Protein AF-A0AB40BUV5-F1 (afdb_monomer_lite)

Structure (mmCIF, N/CA/C/O backbone):
data_AF-A0AB40BUV5-F1
#
_entry.id   AF-A0AB40BUV5-F1
#
loop_
_atom_site.group_PDB
_atom_site.id
_atom_site.type_symbol
_atom_site.label_atom_id
_atom_site.label_alt_id
_atom_site.label_comp_id
_atom_site.label_asym_id
_atom_site.label_entity_id
_atom_site.label_seq_id
_atom_site.pdbx_PDB_ins_code
_atom_site.Cartn_x
_atom_site.Cartn_y
_atom_site.Cartn_z
_atom_site.occupancy
_atom_site.B_iso_or_equiv
_atom_site.auth_seq_id
_atom_site.auth_comp_id
_atom_site.auth_asym_id
_atom_site.auth_atom_id
_atom_site.pdbx_PDB_model_num
ATOM 1 N N . MET A 1 1 ? -4.403 -10.380 -4.126 1.00 49.22 1 MET A N 1
ATOM 2 C CA . MET A 1 1 ? -4.651 -9.074 -3.487 1.00 49.22 1 MET A CA 1
ATOM 3 C C . MET A 1 1 ? -3.732 -8.067 -4.148 1.00 49.22 1 MET A C 1
ATOM 5 O O . MET A 1 1 ? -2.576 -8.413 -4.364 1.00 49.22 1 MET A O 1
ATOM 9 N N . LEU A 1 2 ? -4.244 -6.894 -4.521 1.00 62.69 2 LEU A N 1
ATOM 10 C CA . LEU A 1 2 ? -3.478 -5.876 -5.237 1.00 62.69 2 LEU A CA 1
ATOM 11 C C . LEU A 1 2 ? -3.621 -4.520 -4.555 1.00 62.69 2 LEU A C 1
ATOM 13 O O . LEU A 1 2 ? -4.725 -4.150 -4.150 1.00 62.69 2 LEU A O 1
ATOM 17 N N . TYR A 1 3 ? -2.498 -3.811 -4.462 1.00 61.00 3 TYR A N 1
ATOM 18 C CA . TYR A 1 3 ? -2.454 -2.415 -4.059 1.00 61.00 3 TYR A CA 1
ATOM 19 C C . TYR A 1 3 ? -2.256 -1.539 -5.290 1.00 61.00 3 TYR A C 1
ATOM 21 O O . TYR A 1 3 ? -1.463 -1.868 -6.175 1.00 61.00 3 TYR A O 1
ATOM 29 N N . ARG A 1 4 ? -2.958 -0.414 -5.317 1.00 73.75 4 ARG A N 1
ATOM 30 C CA . ARG A 1 4 ? -2.715 0.695 -6.231 1.00 73.75 4 ARG A CA 1
ATOM 31 C C . ARG A 1 4 ? -2.226 1.875 -5.403 1.00 73.75 4 ARG A C 1
ATOM 33 O O . ARG A 1 4 ? -2.864 2.238 -4.421 1.00 73.75 4 ARG A O 1
ATOM 40 N N . PHE A 1 5 ? -1.117 2.472 -5.819 1.00 57.19 5 PHE A N 1
ATOM 41 C CA . PHE A 1 5 ? -0.753 3.824 -5.415 1.00 57.19 5 PHE A CA 1
ATOM 42 C C . PHE A 1 5 ? -1.379 4.747 -6.463 1.00 57.19 5 PHE A C 1
ATOM 44 O O . PHE A 1 5 ? -1.096 4.632 -7.657 1.00 57.19 5 PHE A O 1
ATOM 51 N N . SER A 1 6 ? -2.399 5.502 -6.058 1.00 49.56 6 SER A N 1
ATOM 52 C CA . SER A 1 6 ? -3.300 6.180 -6.992 1.00 49.56 6 SER A CA 1
ATOM 53 C C . SER A 1 6 ? -3.205 7.687 -6.841 1.00 49.56 6 SER A C 1
ATOM 55 O O . SER A 1 6 ? -3.420 8.212 -5.753 1.00 49.56 6 SER A O 1
ATOM 57 N N . ARG A 1 7 ? -2.971 8.425 -7.930 1.00 53.12 7 ARG A N 1
ATOM 58 C CA . ARG A 1 7 ? -3.257 9.866 -7.924 1.00 53.12 7 ARG A CA 1
ATOM 59 C C . ARG A 1 7 ? -4.736 10.060 -7.628 1.00 53.12 7 ARG A C 1
ATOM 61 O O . ARG A 1 7 ? -5.574 9.500 -8.332 1.00 53.12 7 ARG A O 1
ATOM 68 N N . SER A 1 8 ? -5.035 10.861 -6.604 1.00 33.91 8 SER A N 1
ATOM 69 C CA . SER A 1 8 ? -6.395 11.325 -6.352 1.00 33.91 8 SER A CA 1
ATOM 70 C C . SER A 1 8 ? -6.958 11.875 -7.659 1.00 33.91 8 SER A C 1
ATOM 72 O O . SER A 1 8 ? -6.385 12.786 -8.259 1.00 33.91 8 SER A O 1
ATOM 74 N N . VAL A 1 9 ? -8.054 11.286 -8.132 1.00 40.22 9 VAL A N 1
ATOM 75 C CA . VAL A 1 9 ? -8.799 11.774 -9.293 1.00 40.22 9 VAL A CA 1
ATOM 76 C C . VAL A 1 9 ? -9.583 13.009 -8.834 1.00 40.22 9 VAL A C 1
ATOM 78 O O . VAL A 1 9 ? -10.803 12.983 -8.741 1.00 40.22 9 VAL A O 1
ATOM 81 N N . SER A 1 10 ? -8.889 14.096 -8.485 1.00 30.23 10 SER A N 1
ATOM 82 C CA . SER A 1 10 ? -9.523 15.383 -8.163 1.00 30.23 10 SER A CA 1
ATOM 83 C C . SER A 1 10 ? -9.791 16.238 -9.406 1.00 30.23 10 SER A C 1
ATOM 85 O O . SER A 1 10 ? -10.302 17.345 -9.289 1.00 30.23 10 SER A O 1
ATOM 87 N N . GLU A 1 11 ? -9.506 15.723 -10.604 1.00 32.97 11 GLU A N 1
ATOM 88 C CA . GLU A 1 11 ? -9.816 16.366 -11.885 1.00 32.97 11 GLU A CA 1
ATOM 89 C C . GLU A 1 11 ? -10.557 15.404 -12.821 1.00 32.97 11 GLU A C 1
ATOM 91 O O . GLU A 1 11 ? -10.052 14.991 -13.862 1.00 32.97 11 GLU A O 1
ATOM 96 N N . ARG A 1 12 ? -11.806 15.058 -12.492 1.00 38.06 12 ARG A N 1
ATOM 97 C CA . ARG A 1 12 ? -12.806 14.777 -13.531 1.00 38.06 12 ARG A CA 1
ATOM 98 C C . ARG A 1 12 ? -14.099 15.522 -13.221 1.00 38.06 12 ARG A C 1
ATOM 100 O O . ARG A 1 12 ? -14.719 15.345 -12.179 1.00 38.06 12 ARG A O 1
ATOM 107 N N . ARG A 1 13 ? -14.432 16.410 -14.160 1.00 32.00 13 ARG A N 1
ATOM 108 C CA . ARG A 1 13 ? -15.619 17.264 -14.227 1.00 32.00 13 ARG A CA 1
ATOM 109 C C . ARG A 1 13 ? -16.896 16.501 -13.861 1.00 32.00 13 ARG A C 1
ATOM 111 O O . ARG A 1 13 ? -17.191 15.473 -14.458 1.00 32.00 13 ARG A O 1
ATOM 118 N N . SER A 1 14 ? -17.638 17.081 -12.918 1.00 30.31 14 SER A N 1
ATOM 119 C CA . SER A 1 14 ? -19.103 17.125 -12.834 1.00 30.31 14 SER A CA 1
ATOM 120 C C . SER A 1 14 ? -19.880 16.026 -13.576 1.00 30.31 14 SER A C 1
ATOM 122 O O . SER A 1 14 ? -20.257 16.196 -14.736 1.00 30.31 14 SER A O 1
ATOM 124 N N . PHE A 1 15 ? -20.251 14.973 -12.853 1.00 24.97 15 PHE A N 1
ATOM 125 C CA . PHE A 1 15 ? -21.522 14.297 -13.093 1.00 24.97 15 PHE A CA 1
ATOM 126 C C . PHE A 1 15 ? -22.119 13.896 -11.743 1.00 24.97 15 PHE A C 1
ATOM 128 O O . PHE A 1 15 ? -21.729 12.906 -11.133 1.00 24.97 15 PHE A O 1
ATOM 135 N N . VAL A 1 16 ? -23.018 14.743 -11.247 1.00 27.50 16 VAL A N 1
ATOM 136 C CA . VAL A 1 16 ? -23.836 14.505 -10.055 1.00 27.50 16 VAL A CA 1
ATOM 137 C C . VAL A 1 16 ? -25.259 14.248 -10.547 1.00 27.50 16 VAL A C 1
ATOM 139 O O . VAL A 1 16 ? -25.736 15.032 -11.369 1.00 27.50 16 VAL A O 1
ATOM 142 N N . PRO A 1 17 ? -25.990 13.266 -10.002 1.00 29.48 17 PRO A N 1
ATOM 143 C CA . PRO A 1 17 ? -27.412 13.427 -9.793 1.00 29.48 17 PRO A CA 1
ATOM 144 C C . PRO A 1 17 ? -27.674 13.710 -8.311 1.00 29.48 17 PRO A C 1
ATOM 146 O O . PRO A 1 17 ? -27.275 12.979 -7.408 1.00 29.48 17 PRO A O 1
ATOM 149 N N . SER A 1 18 ? -28.310 14.858 -8.124 1.00 24.97 18 SER A N 1
ATOM 150 C CA . SER A 1 18 ? -28.814 15.514 -6.927 1.00 24.97 18 SER A CA 1
ATOM 151 C C . SER A 1 18 ? -29.369 14.600 -5.830 1.00 24.97 18 SER A C 1
ATOM 153 O O . SER A 1 18 ? -30.228 13.764 -6.102 1.00 24.97 18 SER A O 1
ATOM 155 N N . SER A 1 19 ? -29.058 14.904 -4.565 1.00 25.08 19 SER A N 1
ATOM 156 C CA . SER A 1 19 ? -29.998 15.572 -3.637 1.00 25.08 19 SER A CA 1
ATOM 157 C C . SER A 1 19 ? -29.483 15.578 -2.188 1.00 25.08 19 SER A C 1
ATOM 159 O O . SER A 1 19 ? -28.883 14.608 -1.742 1.00 25.08 19 SER A O 1
ATOM 161 N N . ILE A 1 20 ? -29.863 16.647 -1.469 1.00 27.42 20 ILE A N 1
ATOM 162 C CA . ILE A 1 20 ? -29.900 16.852 -0.000 1.00 27.42 20 ILE A CA 1
ATOM 163 C C . ILE A 1 20 ? -28.773 17.731 0.599 1.00 27.42 20 ILE A C 1
ATOM 165 O O . ILE A 1 20 ? -27.649 17.285 0.790 1.00 27.42 20 ILE A O 1
ATOM 169 N N . LEU A 1 21 ? -29.167 19.000 0.854 1.00 23.17 21 LEU A N 1
ATOM 170 C CA . LEU A 1 21 ? -28.951 19.909 2.016 1.00 23.17 21 LEU A CA 1
ATOM 171 C C . LEU A 1 21 ? -27.663 19.717 2.866 1.00 23.17 21 LEU A C 1
ATOM 173 O O . LEU A 1 21 ? -27.352 18.607 3.256 1.00 23.17 21 LEU A O 1
ATOM 177 N N . LEU A 1 22 ? -26.916 20.729 3.334 1.00 23.41 22 LEU A N 1
ATOM 178 C CA . LEU A 1 22 ? -27.267 22.074 3.808 1.00 23.41 22 LEU A CA 1
ATOM 179 C C . LEU A 1 22 ? -25.975 22.926 3.978 1.00 23.41 22 LEU A C 1
ATOM 181 O O . LEU A 1 22 ? -24.956 22.404 4.412 1.00 23.41 22 LEU A O 1
ATOM 185 N N . GLN A 1 23 ? -26.076 24.224 3.665 1.00 22.20 23 GLN A N 1
ATOM 186 C CA . GLN A 1 23 ? -25.355 25.409 4.191 1.00 22.20 23 GLN A CA 1
ATOM 187 C C . GLN A 1 23 ? -23.878 25.311 4.649 1.00 22.20 23 GLN A C 1
ATOM 189 O O . GLN A 1 23 ? -23.566 24.740 5.689 1.00 22.20 23 GLN A O 1
ATOM 194 N N . SER A 1 24 ? -23.000 26.086 3.992 1.00 23.69 24 SER A N 1
ATOM 195 C CA . SER A 1 24 ? -21.736 26.562 4.580 1.00 23.69 24 SER A CA 1
ATOM 196 C C . SER A 1 24 ? -21.623 28.087 4.509 1.00 23.69 24 SER A C 1
ATOM 198 O O . SER A 1 24 ? -21.746 28.687 3.440 1.00 23.69 24 SER A O 1
ATOM 200 N N . LEU A 1 25 ? -21.377 28.684 5.674 1.00 24.91 25 LEU A N 1
ATOM 201 C CA . LEU A 1 25 ? -21.075 30.093 5.906 1.00 24.91 25 LEU A CA 1
ATOM 202 C C . LEU A 1 25 ? -19.743 30.505 5.259 1.00 24.91 25 LEU A C 1
ATOM 204 O O . LEU A 1 25 ? -18.782 29.742 5.223 1.00 24.91 25 LEU A O 1
ATOM 208 N N . SER A 1 26 ? -19.731 31.742 4.768 1.00 25.23 26 SER A N 1
ATOM 209 C CA . SER A 1 26 ? -18.610 32.429 4.127 1.00 25.23 26 SER A CA 1
ATOM 210 C C . SER A 1 26 ? -17.529 32.825 5.138 1.00 25.23 26 SER A C 1
ATOM 212 O O . SER A 1 26 ? -17.854 33.299 6.226 1.00 25.23 26 SER A O 1
ATOM 214 N N . PHE A 1 27 ? -16.256 32.715 4.749 1.00 25.64 27 PHE A N 1
ATOM 215 C CA . PHE A 1 27 ? -15.169 33.471 5.369 1.00 25.64 27 PHE A CA 1
ATOM 216 C C . PHE A 1 27 ? -14.240 34.041 4.291 1.00 25.64 27 PHE A C 1
ATOM 218 O O . PHE A 1 27 ? -13.592 33.312 3.541 1.00 25.64 27 PHE A O 1
ATOM 225 N N . SER A 1 28 ? -14.218 35.371 4.228 1.00 24.20 28 SER A N 1
ATOM 226 C CA . SER A 1 28 ? -13.293 36.198 3.455 1.00 24.20 28 SER A CA 1
ATOM 227 C C . SER A 1 28 ? -11.882 36.167 4.039 1.00 24.20 28 SER A C 1
ATOM 229 O O . SER A 1 28 ? -11.728 36.157 5.258 1.00 24.20 28 SER A O 1
ATOM 231 N N . SER A 1 29 ? -10.867 36.295 3.178 1.00 28.27 29 SER A N 1
ATOM 232 C CA . SER A 1 29 ? -9.634 37.081 3.402 1.00 28.27 29 SER A CA 1
ATOM 233 C C . SER A 1 29 ? -8.898 37.227 2.061 1.00 28.27 29 SER A C 1
ATOM 235 O O . SER A 1 29 ? -8.545 36.235 1.437 1.00 28.27 29 SER A O 1
ATOM 237 N N . PHE A 1 30 ? -8.961 38.408 1.441 1.00 28.08 30 PHE A N 1
ATOM 238 C CA . PHE A 1 30 ? -7.959 39.490 1.481 1.00 28.08 30 PHE A CA 1
ATOM 239 C C . PHE A 1 30 ? -6.672 39.187 0.692 1.00 28.08 30 PHE A C 1
ATOM 241 O O . PHE A 1 30 ? -5.757 38.522 1.164 1.00 28.08 30 PHE A O 1
ATOM 248 N N . ILE A 1 31 ? -6.626 39.754 -0.518 1.00 28.42 31 ILE A N 1
ATOM 249 C CA . ILE A 1 31 ? -5.440 39.948 -1.357 1.00 28.42 31 ILE A CA 1
ATOM 250 C C . ILE A 1 31 ? -4.870 41.330 -1.021 1.00 28.42 31 ILE A C 1
ATOM 252 O O . ILE A 1 31 ? -5.623 42.302 -0.967 1.00 28.42 31 ILE A O 1
ATOM 256 N N . SER A 1 32 ? -3.552 41.431 -0.857 1.00 28.17 32 SER A N 1
ATOM 257 C CA . SER A 1 32 ? -2.839 42.705 -0.955 1.00 28.17 32 SER A CA 1
ATOM 258 C C . SER A 1 32 ? -1.508 42.505 -1.679 1.00 28.17 32 SER A C 1
ATOM 260 O O . SER A 1 32 ? -0.679 41.699 -1.264 1.00 28.17 32 SER A O 1
ATOM 262 N N . ALA A 1 33 ? -1.346 43.244 -2.775 1.00 31.56 33 ALA A N 1
ATOM 263 C CA . ALA A 1 33 ? -0.084 43.622 -3.406 1.00 31.56 33 ALA A CA 1
ATOM 264 C C . ALA A 1 33 ? -0.005 45.159 -3.350 1.00 31.56 33 ALA A C 1
ATOM 266 O O . ALA A 1 33 ? -1.057 45.807 -3.318 1.00 31.56 33 ALA A O 1
ATOM 267 N N . PRO A 1 34 ? 1.196 45.757 -3.279 1.00 38.94 34 PRO A N 1
ATOM 268 C CA . PRO A 1 34 ? 1.797 46.459 -4.439 1.00 38.94 34 PRO A CA 1
ATOM 269 C C . PRO A 1 34 ? 3.350 46.382 -4.394 1.00 38.94 34 PRO A C 1
ATOM 271 O O . PRO A 1 34 ? 3.894 45.725 -3.516 1.00 38.94 34 PRO A O 1
ATOM 274 N N . ALA A 1 35 ? 4.183 47.095 -5.162 1.00 30.11 35 ALA A N 1
ATOM 275 C CA . ALA A 1 35 ? 4.298 47.526 -6.562 1.00 30.11 35 ALA A CA 1
ATOM 276 C C . ALA A 1 35 ? 5.665 48.266 -6.676 1.00 30.11 35 ALA A C 1
ATOM 278 O O . ALA A 1 35 ? 6.058 48.930 -5.725 1.00 30.11 35 ALA A O 1
ATOM 279 N N . MET A 1 36 ? 6.320 48.166 -7.843 1.00 29.28 36 MET A N 1
ATOM 280 C CA . MET A 1 36 ? 7.246 49.119 -8.510 1.00 29.28 36 MET A CA 1
ATOM 281 C C . MET A 1 36 ? 8.500 49.728 -7.831 1.00 29.28 36 MET A C 1
ATOM 283 O O . MET A 1 36 ? 8.459 50.294 -6.746 1.00 29.28 36 MET A O 1
ATOM 287 N N . GLY A 1 37 ? 9.589 49.770 -8.619 1.00 27.28 37 GLY A N 1
ATOM 288 C CA . GLY A 1 37 ? 10.740 50.674 -8.477 1.00 27.28 37 GLY A CA 1
ATOM 289 C C . GLY A 1 37 ? 11.690 50.584 -9.690 1.00 27.28 37 GLY A C 1
ATOM 290 O O . GLY A 1 37 ? 12.130 49.493 -10.038 1.00 27.28 37 GLY A O 1
ATOM 291 N N . GLU A 1 38 ? 11.947 51.720 -10.346 1.00 27.20 38 GLU A N 1
ATOM 292 C CA . GLU A 1 38 ? 12.701 51.935 -11.602 1.00 27.20 38 GLU A CA 1
ATOM 293 C C . GLU A 1 38 ? 14.211 52.252 -11.427 1.00 27.20 38 GLU A C 1
ATOM 295 O O . GLU A 1 38 ? 14.663 52.590 -10.334 1.00 27.20 38 GLU A O 1
ATOM 300 N N . SER A 1 39 ? 14.912 52.313 -12.581 1.00 27.50 39 SER A N 1
ATOM 301 C CA . SER A 1 39 ? 16.229 52.934 -12.902 1.00 27.50 39 SER A CA 1
ATOM 302 C C . SER A 1 39 ? 17.491 52.125 -12.546 1.00 27.50 39 SER A C 1
ATOM 304 O O . SER A 1 39 ? 17.528 51.462 -11.523 1.00 27.50 39 SER A O 1
ATOM 306 N N . GLY A 1 40 ? 18.596 52.085 -13.302 1.00 24.69 40 GLY A N 1
ATOM 307 C CA . GLY A 1 40 ? 19.072 52.697 -14.552 1.00 24.69 40 GLY A CA 1
ATOM 308 C C . GLY A 1 40 ? 20.612 52.516 -14.610 1.00 24.69 40 GLY A C 1
ATOM 309 O O . GLY A 1 40 ? 21.232 52.403 -13.557 1.00 24.69 40 GLY A O 1
ATOM 310 N N . GLY A 1 41 ? 21.248 52.489 -15.794 1.00 25.28 41 GLY A N 1
ATOM 311 C CA . GLY A 1 41 ? 22.715 52.650 -15.920 1.00 25.28 41 GLY A CA 1
ATOM 312 C C . GLY A 1 41 ? 23.426 51.779 -16.968 1.00 25.28 41 GLY A C 1
ATOM 313 O O . GLY A 1 41 ? 23.431 50.557 -16.876 1.00 25.28 41 GLY A O 1
ATOM 314 N N . ALA A 1 42 ? 24.059 52.435 -17.945 1.00 26.48 42 ALA A N 1
ATOM 315 C CA . ALA A 1 42 ? 24.899 51.861 -18.998 1.00 26.48 42 ALA A CA 1
ATOM 316 C C . ALA A 1 42 ? 26.395 51.861 -18.615 1.00 26.48 42 ALA A C 1
ATOM 318 O O . ALA A 1 42 ? 26.834 52.714 -17.848 1.00 26.48 42 ALA A O 1
ATOM 319 N N . GLY A 1 43 ? 27.184 50.965 -19.219 1.00 26.72 43 GLY A N 1
ATOM 320 C CA . GLY A 1 43 ? 28.651 50.981 -19.163 1.00 26.72 43 GLY A CA 1
ATOM 321 C C . GLY A 1 43 ? 29.275 49.845 -19.979 1.00 26.72 43 GLY A C 1
ATOM 322 O O . GLY A 1 43 ? 29.092 48.675 -19.664 1.00 26.72 43 GLY A O 1
ATOM 323 N N . SER A 1 44 ? 29.966 50.208 -21.056 1.00 25.70 44 SER A N 1
ATOM 324 C CA . SER A 1 44 ? 30.756 49.359 -21.954 1.00 25.70 44 SER A CA 1
ATOM 325 C C . SER A 1 44 ? 32.118 48.993 -21.360 1.00 25.70 44 SER A C 1
ATOM 327 O O . SER A 1 44 ? 32.707 49.840 -20.705 1.00 25.70 44 SER A O 1
ATOM 329 N N . ASP A 1 45 ? 32.649 47.808 -21.683 1.00 27.27 45 ASP A N 1
ATOM 330 C CA . ASP A 1 45 ? 34.029 47.651 -22.175 1.00 27.27 45 ASP A CA 1
ATOM 331 C C . ASP A 1 45 ? 34.287 46.233 -22.712 1.00 27.27 45 ASP A C 1
ATOM 333 O O . ASP A 1 45 ? 33.789 45.229 -22.201 1.00 27.27 45 ASP A O 1
ATOM 337 N N . ALA A 1 46 ? 35.055 46.174 -23.799 1.00 26.77 46 ALA A N 1
ATOM 338 C CA . ALA A 1 46 ? 35.429 44.980 -24.544 1.00 26.77 46 ALA A CA 1
ATOM 339 C C . ALA A 1 46 ? 36.909 44.638 -24.314 1.00 26.77 46 ALA A C 1
ATOM 341 O O . ALA A 1 46 ? 37.742 45.536 -24.335 1.00 26.77 46 ALA A O 1
ATOM 342 N N . SER A 1 47 ? 37.254 43.346 -24.195 1.00 25.92 47 SER A N 1
ATOM 343 C CA . SER A 1 47 ? 38.605 42.820 -24.486 1.00 25.92 47 SER A CA 1
ATOM 344 C C . SER A 1 47 ? 38.665 41.277 -24.453 1.00 25.92 47 SER A C 1
ATOM 346 O O . SER A 1 47 ? 38.803 40.650 -23.409 1.00 25.92 47 SER A O 1
ATOM 348 N N . THR A 1 48 ? 38.554 40.686 -25.644 1.00 23.70 48 THR A N 1
ATOM 349 C CA . THR A 1 48 ? 39.300 39.557 -26.249 1.00 23.70 48 THR A CA 1
ATOM 350 C C . THR A 1 48 ? 40.235 38.682 -25.379 1.00 23.70 48 THR A C 1
ATOM 352 O O . THR A 1 48 ? 41.225 39.183 -24.863 1.00 23.70 48 THR A O 1
ATOM 355 N N . ALA A 1 49 ? 40.054 37.344 -25.392 1.00 27.61 49 ALA A N 1
ATOM 356 C CA . ALA A 1 49 ? 40.946 36.375 -26.082 1.00 27.61 49 ALA A CA 1
ATOM 357 C C . ALA A 1 49 ? 40.797 34.891 -25.636 1.00 27.61 49 ALA A C 1
ATOM 359 O O . ALA A 1 49 ? 41.036 34.533 -24.493 1.00 27.61 49 ALA A O 1
ATOM 360 N N . LYS A 1 50 ? 40.513 34.042 -26.642 1.00 24.28 50 LYS A N 1
ATOM 361 C CA . LYS A 1 50 ? 40.997 32.665 -26.925 1.00 24.28 50 LYS A CA 1
ATOM 362 C C . LYS A 1 50 ? 40.943 31.548 -25.862 1.00 24.28 50 LYS A C 1
ATOM 364 O O . LYS A 1 50 ? 41.721 31.510 -24.922 1.00 24.28 50 LYS A O 1
ATOM 369 N N . GLY A 1 51 ? 40.189 30.493 -26.210 1.00 25.59 51 GLY A N 1
ATOM 370 C CA . GLY A 1 51 ? 40.372 29.144 -25.660 1.00 25.59 51 GLY A CA 1
ATOM 371 C C . GLY A 1 51 ? 39.292 28.118 -26.032 1.00 25.59 51 GLY A C 1
ATOM 372 O O . GLY A 1 51 ? 38.744 27.473 -25.148 1.00 25.59 51 GLY A O 1
ATOM 373 N N . LYS A 1 52 ? 38.945 27.956 -27.321 1.00 26.06 52 LYS A N 1
ATOM 374 C CA . LYS A 1 52 ? 38.238 26.749 -27.808 1.00 26.06 52 LYS A CA 1
ATOM 375 C C . LYS A 1 52 ? 39.280 25.621 -27.838 1.00 26.06 52 LYS A C 1
ATOM 377 O O . LYS A 1 52 ? 40.349 25.812 -28.403 1.00 26.06 52 LYS A O 1
ATOM 382 N N . THR A 1 53 ? 39.069 24.486 -27.179 1.00 25.91 53 THR A N 1
ATOM 383 C CA . THR A 1 53 ? 38.435 23.319 -27.807 1.00 25.91 53 THR A CA 1
ATOM 384 C C . THR A 1 53 ? 37.824 22.440 -26.714 1.00 25.91 53 THR A C 1
ATOM 386 O O . THR A 1 53 ? 38.516 21.712 -26.012 1.00 25.91 53 THR A O 1
ATOM 389 N N . LYS A 1 54 ? 36.502 22.538 -26.568 1.00 26.41 54 LYS A N 1
ATOM 390 C CA . LYS A 1 54 ? 35.672 21.640 -25.767 1.00 26.41 54 LYS A CA 1
ATOM 391 C C . LYS A 1 54 ? 35.274 20.499 -26.701 1.00 26.41 54 LYS A C 1
ATOM 393 O O . LYS A 1 54 ? 34.458 20.716 -27.595 1.00 26.41 54 LYS A O 1
ATOM 398 N N . VAL A 1 55 ? 35.878 19.322 -26.548 1.00 30.38 55 VAL A N 1
ATOM 399 C CA . VAL A 1 55 ? 35.399 18.116 -27.237 1.00 30.38 55 VAL A CA 1
ATOM 400 C C . VAL A 1 55 ? 34.145 17.673 -26.496 1.00 30.38 55 VAL A C 1
ATOM 402 O O . VAL A 1 55 ? 34.187 17.011 -25.464 1.00 30.38 55 VAL A O 1
ATOM 405 N N . ALA A 1 56 ? 33.016 18.178 -26.979 1.00 35.44 56 ALA A N 1
ATOM 406 C CA . ALA A 1 56 ? 31.695 17.730 -26.604 1.00 35.44 56 ALA A CA 1
ATOM 407 C C . ALA A 1 56 ? 31.443 16.366 -27.252 1.00 35.44 56 ALA A C 1
ATOM 409 O O . ALA A 1 56 ? 31.377 16.268 -28.473 1.00 35.44 56 ALA A O 1
ATOM 410 N N . ALA A 1 57 ? 31.273 15.341 -26.426 1.00 33.62 57 ALA A N 1
ATOM 411 C CA . ALA A 1 57 ? 30.560 14.120 -26.786 1.00 33.62 57 ALA A CA 1
ATOM 412 C C . ALA A 1 57 ? 29.990 13.460 -25.518 1.00 33.62 57 ALA A C 1
ATOM 414 O O . ALA A 1 57 ? 30.195 12.282 -25.266 1.00 33.62 57 ALA A O 1
ATOM 415 N N . ALA A 1 58 ? 29.276 14.237 -24.697 1.00 32.38 58 ALA A N 1
ATOM 416 C CA . ALA A 1 58 ? 28.306 13.672 -23.765 1.00 32.38 58 ALA A CA 1
ATOM 417 C C . ALA A 1 58 ? 27.000 13.512 -24.550 1.00 32.38 58 ALA A C 1
ATOM 419 O O . ALA A 1 58 ? 26.223 14.461 -24.704 1.00 32.38 58 ALA A O 1
ATOM 420 N N . ALA A 1 59 ? 26.817 12.340 -25.152 1.00 33.62 59 ALA A N 1
ATOM 421 C CA . ALA A 1 59 ? 25.543 11.961 -25.732 1.00 33.62 59 ALA A CA 1
ATOM 422 C C . ALA A 1 59 ? 24.530 11.869 -24.585 1.00 33.62 59 ALA A C 1
ATOM 424 O O . ALA A 1 59 ? 24.543 10.916 -23.815 1.00 33.62 59 ALA A O 1
ATOM 425 N N . LYS A 1 60 ? 23.676 12.888 -24.457 1.00 39.75 60 LYS A N 1
ATOM 426 C CA . LYS A 1 60 ? 22.475 12.842 -23.621 1.00 39.75 60 LYS A CA 1
ATOM 427 C C . LYS A 1 60 ? 21.604 11.694 -24.127 1.00 39.75 60 LYS A C 1
ATOM 429 O O . LYS A 1 60 ? 20.834 11.891 -25.068 1.00 39.75 60 LYS A O 1
ATOM 434 N N . SER A 1 61 ? 21.718 10.507 -23.538 1.00 39.88 61 SER A N 1
ATOM 435 C CA . SER A 1 61 ? 20.732 9.455 -23.754 1.00 39.88 61 SER A CA 1
ATOM 436 C C . SER A 1 61 ? 19.467 9.869 -23.013 1.00 39.88 61 SER A C 1
ATOM 438 O O . SER A 1 61 ? 19.270 9.545 -21.848 1.00 39.88 61 SER A O 1
ATOM 440 N N . LYS A 1 62 ? 18.604 10.644 -23.677 1.00 49.34 62 LYS A N 1
ATOM 441 C CA . LYS A 1 62 ? 17.197 10.693 -23.286 1.00 49.34 62 LYS A CA 1
ATOM 442 C C . LYS A 1 62 ? 16.692 9.260 -23.412 1.00 49.34 62 LYS A C 1
ATOM 444 O O . LYS A 1 62 ? 16.509 8.792 -24.535 1.00 49.34 62 LYS A O 1
ATOM 449 N N . SER A 1 63 ? 16.524 8.558 -22.296 1.00 54.88 63 SER A N 1
ATOM 450 C CA . SER A 1 63 ? 15.704 7.355 -22.273 1.00 54.88 63 SER A CA 1
ATOM 451 C C . SER A 1 63 ? 14.344 7.767 -22.836 1.00 54.88 63 SER A C 1
ATOM 453 O O . SER A 1 63 ? 13.674 8.668 -22.328 1.00 54.88 63 SER A O 1
ATOM 455 N N . VAL A 1 64 ? 13.985 7.221 -23.996 1.00 64.19 64 VAL A N 1
ATOM 456 C CA . VAL A 1 64 ? 12.700 7.532 -24.617 1.00 64.19 64 VAL A CA 1
ATOM 457 C C . VAL A 1 64 ? 11.667 6.760 -23.818 1.00 64.19 64 VAL A C 1
ATOM 459 O O . VAL A 1 64 ? 11.447 5.576 -24.047 1.00 64.19 64 VAL A O 1
ATOM 462 N N . LYS A 1 65 ? 11.100 7.428 -22.816 1.00 71.38 65 LYS A N 1
ATOM 463 C CA . LYS A 1 65 ? 9.940 6.962 -22.068 1.00 71.38 65 LYS A CA 1
ATOM 464 C C . LYS A 1 65 ? 8.895 6.438 -23.052 1.00 71.38 65 LYS A C 1
ATOM 466 O O . LYS A 1 65 ? 8.445 7.180 -23.925 1.00 71.38 65 LYS A O 1
ATOM 471 N N . ASP A 1 66 ? 8.527 5.167 -22.923 1.00 77.06 66 ASP A N 1
ATOM 472 C CA . ASP A 1 66 ? 7.524 4.538 -23.784 1.00 77.06 66 ASP A CA 1
ATOM 473 C C . ASP A 1 66 ? 6.120 5.017 -23.379 1.00 77.06 66 ASP A C 1
ATOM 475 O O . ASP A 1 66 ? 5.370 4.351 -22.662 1.00 77.06 66 ASP A O 1
ATOM 479 N N . GLU A 1 67 ? 5.784 6.246 -23.779 1.00 80.69 67 GLU A N 1
ATOM 480 C CA . GLU A 1 67 ? 4.514 6.886 -23.431 1.00 80.69 67 GLU A CA 1
ATOM 481 C C . GLU A 1 67 ? 3.308 6.103 -23.954 1.00 80.69 67 GLU A C 1
ATOM 483 O O . GLU A 1 67 ? 2.274 6.066 -23.287 1.00 80.69 67 GLU A O 1
ATOM 488 N N . ALA A 1 68 ? 3.442 5.445 -25.108 1.00 80.81 68 ALA A N 1
ATOM 489 C CA . ALA A 1 68 ? 2.377 4.644 -25.697 1.00 80.81 68 ALA A CA 1
ATOM 490 C C . ALA A 1 68 ? 2.078 3.404 -24.843 1.00 80.81 68 ALA A C 1
ATOM 492 O O . ALA A 1 68 ? 0.913 3.146 -24.519 1.00 80.81 68 ALA A O 1
ATOM 493 N N . TYR A 1 69 ? 3.117 2.676 -24.417 1.00 81.00 69 TYR A N 1
ATOM 494 C CA . TYR A 1 69 ? 2.979 1.574 -23.465 1.00 81.00 69 TYR A CA 1
ATOM 495 C C . TYR A 1 69 ? 2.352 2.054 -22.157 1.00 81.00 69 TYR A C 1
ATOM 497 O O . TYR A 1 69 ? 1.370 1.467 -21.698 1.00 81.00 69 TYR A O 1
ATOM 505 N N . LEU A 1 70 ? 2.866 3.147 -21.583 1.00 82.25 70 LEU A N 1
ATOM 506 C CA . LEU A 1 70 ? 2.367 3.675 -20.315 1.00 82.25 70 LEU A CA 1
ATOM 507 C C . LEU A 1 70 ? 0.893 4.061 -20.408 1.00 82.25 70 LEU A C 1
ATOM 509 O O . LEU A 1 70 ? 0.112 3.672 -19.546 1.00 82.25 70 LEU A O 1
ATOM 513 N N . GLN A 1 71 ? 0.479 4.765 -21.460 1.00 85.00 71 GLN A N 1
ATOM 514 C CA . GLN A 1 71 ? -0.923 5.133 -21.638 1.00 85.00 71 GLN A CA 1
ATOM 515 C C . GLN A 1 71 ? -1.819 3.902 -21.784 1.00 85.00 71 GLN A C 1
ATOM 517 O O . GLN A 1 71 ? -2.817 3.795 -21.073 1.00 85.00 71 GLN A O 1
ATOM 522 N N . ALA A 1 72 ? -1.466 2.949 -22.648 1.00 86.25 72 ALA A N 1
ATOM 523 C CA . ALA A 1 72 ? -2.299 1.773 -22.881 1.00 86.25 72 ALA A CA 1
ATOM 524 C C . ALA A 1 72 ? -2.398 0.872 -21.636 1.00 86.25 72 ALA A C 1
ATOM 526 O O . ALA A 1 72 ? -3.494 0.481 -21.224 1.00 86.25 72 ALA A O 1
ATOM 527 N N . VAL A 1 73 ? -1.261 0.563 -21.007 1.00 87.00 73 VAL A N 1
ATOM 528 C CA . VAL A 1 73 ? -1.192 -0.369 -19.874 1.00 87.00 73 VAL A CA 1
ATOM 529 C C . VAL A 1 73 ? -1.772 0.240 -18.607 1.00 87.00 73 VAL A C 1
ATOM 531 O O . VAL A 1 73 ? -2.580 -0.408 -17.938 1.00 87.00 73 VAL A O 1
ATOM 534 N N . ILE A 1 74 ? -1.417 1.486 -18.278 1.00 87.31 74 ILE A N 1
ATOM 535 C CA . ILE A 1 74 ? -1.914 2.132 -17.060 1.00 87.31 74 ILE A CA 1
ATOM 536 C C . ILE A 1 74 ? -3.427 2.326 -17.156 1.00 87.31 74 ILE A C 1
ATOM 538 O O . ILE A 1 74 ? -4.130 1.975 -16.211 1.00 87.31 74 ILE A O 1
ATOM 542 N N . GLN A 1 75 ? -3.960 2.799 -18.290 1.00 89.06 75 GLN A N 1
ATOM 543 C CA . GLN A 1 75 ? -5.409 2.992 -18.436 1.00 89.06 75 GLN A CA 1
ATOM 544 C C . GLN A 1 75 ? -6.179 1.673 -18.354 1.00 89.06 75 GLN A C 1
ATOM 546 O O . GLN A 1 75 ? -7.186 1.604 -17.648 1.00 89.06 75 GLN A O 1
ATOM 551 N N . LYS A 1 76 ? -5.681 0.603 -18.991 1.00 92.56 76 LYS A N 1
ATOM 552 C CA . LYS A 1 76 ? -6.272 -0.736 -18.863 1.00 92.56 76 LYS A CA 1
ATOM 553 C C . LYS A 1 76 ? -6.326 -1.182 -17.398 1.00 92.56 76 LYS A C 1
ATOM 555 O O . LYS A 1 76 ? -7.383 -1.586 -16.915 1.00 92.56 76 LYS A O 1
ATOM 560 N N . ARG A 1 77 ? -5.197 -1.114 -16.683 1.00 93.19 77 ARG A N 1
ATOM 561 C CA . ARG A 1 77 ? -5.103 -1.546 -15.277 1.00 93.19 77 ARG A CA 1
ATOM 562 C C . ARG A 1 77 ? -5.996 -0.707 -14.365 1.00 93.19 77 ARG A C 1
ATOM 564 O O . ARG A 1 77 ? -6.667 -1.272 -13.506 1.00 93.19 77 ARG A O 1
ATOM 571 N N . ILE A 1 78 ? -6.044 0.610 -14.576 1.00 91.94 78 ILE A N 1
ATOM 572 C CA . ILE A 1 78 ? -6.926 1.531 -13.847 1.00 91.94 78 ILE A CA 1
ATOM 573 C C . ILE A 1 78 ? -8.395 1.171 -14.075 1.00 91.94 78 ILE A C 1
ATOM 575 O O . ILE A 1 78 ? -9.128 1.028 -13.102 1.00 91.94 78 ILE A O 1
ATOM 579 N N . GLY A 1 79 ? -8.814 0.965 -15.326 1.00 93.81 79 GLY A N 1
ATOM 580 C CA . GLY A 1 79 ? -10.200 0.615 -15.645 1.00 93.81 79 GLY A CA 1
ATOM 581 C C . GLY A 1 79 ? -10.641 -0.697 -14.991 1.00 93.81 79 GLY A C 1
ATOM 582 O O . GLY A 1 79 ? -11.704 -0.757 -14.372 1.00 93.81 79 GLY A O 1
ATOM 583 N N . LEU A 1 80 ? -9.793 -1.731 -15.046 1.00 94.12 80 LEU A N 1
ATOM 584 C CA . LEU A 1 80 ? -10.046 -3.000 -14.355 1.00 94.12 80 LEU A CA 1
ATOM 585 C C . LEU A 1 80 ? -10.099 -2.818 -12.833 1.00 94.12 80 LEU A C 1
ATOM 587 O O . LEU A 1 80 ? -10.986 -3.361 -12.177 1.00 94.12 80 LEU A O 1
ATOM 591 N N . PHE A 1 81 ? -9.176 -2.038 -12.266 1.00 94.75 81 PHE A N 1
ATOM 592 C CA . PHE A 1 81 ? -9.145 -1.750 -10.835 1.00 94.75 81 PHE A CA 1
ATOM 593 C C . PHE A 1 81 ? -10.431 -1.060 -10.369 1.00 94.75 81 PHE A C 1
ATOM 595 O O . PHE A 1 81 ? -11.062 -1.529 -9.426 1.00 94.75 81 PHE A O 1
ATOM 602 N N . GLU A 1 82 ? -10.845 0.014 -11.043 1.00 95.00 82 GLU A N 1
ATOM 603 C CA . GLU A 1 82 ? -12.040 0.800 -10.704 1.00 95.00 82 GLU A CA 1
ATOM 604 C C . GLU A 1 82 ? -13.325 -0.029 -10.858 1.00 95.00 82 GLU A C 1
ATOM 606 O O . GLU A 1 82 ? -14.214 0.021 -10.002 1.00 95.00 82 GLU A O 1
ATOM 611 N N . SER A 1 83 ? -13.405 -0.869 -11.894 1.00 94.94 83 SER A N 1
ATOM 612 C CA . SER A 1 83 ? -14.522 -1.803 -12.081 1.00 94.94 83 SER A CA 1
ATOM 613 C C . SER A 1 83 ? -14.626 -2.816 -10.933 1.00 94.94 83 SER A C 1
ATOM 615 O O . SER A 1 83 ? -15.695 -3.001 -10.352 1.00 94.94 83 SER A O 1
ATOM 617 N N . ILE A 1 84 ? -13.509 -3.429 -10.534 1.00 95.12 84 ILE A N 1
ATOM 618 C CA . ILE A 1 84 ? -13.491 -4.404 -9.434 1.00 95.12 84 ILE A CA 1
ATOM 619 C C . ILE A 1 84 ? -13.779 -3.720 -8.092 1.00 95.12 84 ILE A C 1
ATOM 621 O O . ILE A 1 84 ? -14.550 -4.238 -7.281 1.00 95.12 84 ILE A O 1
ATOM 625 N N . GLN A 1 85 ? -13.177 -2.554 -7.854 1.00 94.31 85 GLN A N 1
ATOM 626 C CA . GLN A 1 85 ? -13.351 -1.793 -6.622 1.00 94.31 85 GLN A CA 1
ATOM 627 C C . GLN A 1 85 ? -14.810 -1.363 -6.445 1.00 94.31 85 GLN A C 1
ATOM 629 O O . GLN A 1 85 ? -15.376 -1.577 -5.375 1.00 94.31 85 GLN A O 1
ATOM 634 N N . SER A 1 86 ? -15.444 -0.819 -7.487 1.00 94.31 86 SER A N 1
ATOM 635 C CA . SER A 1 86 ? -16.850 -0.395 -7.432 1.00 94.31 86 SER A CA 1
ATOM 636 C C . SER A 1 86 ? -17.798 -1.561 -7.140 1.00 94.31 86 SER A C 1
ATOM 638 O O . SER A 1 86 ? -18.646 -1.447 -6.253 1.00 94.31 86 SER A O 1
ATOM 640 N N . ALA A 1 87 ? -17.601 -2.719 -7.780 1.00 94.00 87 ALA A N 1
ATOM 641 C CA . ALA A 1 87 ? -18.371 -3.928 -7.486 1.00 94.00 87 ALA A CA 1
ATOM 642 C C . ALA A 1 87 ? -18.204 -4.388 -6.023 1.00 94.00 87 ALA A C 1
ATOM 644 O O . ALA A 1 87 ? -19.171 -4.788 -5.369 1.00 94.00 87 ALA A O 1
ATOM 645 N N . GLN A 1 88 ? -16.989 -4.300 -5.474 1.00 93.06 88 GLN A N 1
ATOM 646 C CA . GLN A 1 88 ? -16.720 -4.644 -4.075 1.00 93.06 88 GLN A CA 1
ATOM 647 C C . GLN A 1 88 ? -17.336 -3.656 -3.096 1.00 93.06 88 GLN A C 1
ATOM 649 O O . GLN A 1 88 ? -17.896 -4.079 -2.088 1.00 93.06 88 GLN A O 1
ATOM 654 N N . LEU A 1 89 ? -17.250 -2.357 -3.376 1.00 91.56 89 LEU A N 1
ATOM 655 C CA . LEU A 1 89 ? -17.854 -1.323 -2.541 1.00 91.56 89 LEU A CA 1
ATOM 656 C C . LEU A 1 89 ? -19.376 -1.473 -2.499 1.00 91.56 89 LEU A C 1
ATOM 658 O O . LEU A 1 89 ? -19.939 -1.469 -1.407 1.00 91.56 89 LEU A O 1
ATOM 662 N N . ALA A 1 90 ? -20.022 -1.713 -3.643 1.00 91.50 90 ALA A N 1
ATOM 663 C CA . ALA A 1 90 ? -21.458 -1.982 -3.701 1.00 91.50 90 ALA A CA 1
ATOM 664 C C . ALA A 1 90 ? -21.839 -3.213 -2.860 1.00 91.50 90 ALA A C 1
ATOM 666 O O . ALA A 1 90 ? -22.779 -3.171 -2.065 1.00 91.50 90 ALA A O 1
ATOM 667 N N . LYS A 1 91 ? -21.053 -4.297 -2.953 1.00 90.94 91 LYS A N 1
ATOM 668 C CA . LYS A 1 91 ? -21.256 -5.486 -2.116 1.00 90.94 91 LYS A CA 1
ATOM 669 C C . LYS A 1 91 ? -21.109 -5.164 -0.627 1.00 90.94 91 LYS A C 1
ATOM 671 O O . LYS A 1 91 ? -21.961 -5.568 0.154 1.00 90.94 91 LYS A O 1
ATOM 676 N N . ARG A 1 92 ? -20.070 -4.425 -0.228 1.00 89.69 92 ARG A N 1
ATOM 677 C CA . ARG A 1 92 ? -19.830 -4.033 1.175 1.00 89.69 92 ARG A CA 1
ATOM 678 C C . ARG A 1 92 ? -20.959 -3.174 1.734 1.00 89.69 92 ARG A C 1
ATOM 680 O O . ARG A 1 92 ? -21.400 -3.422 2.848 1.00 89.69 92 ARG A O 1
ATOM 687 N N . GLN A 1 93 ? -21.467 -2.228 0.948 1.00 87.12 93 GLN A N 1
ATOM 688 C CA . GLN A 1 93 ? -22.606 -1.393 1.333 1.00 87.12 93 GLN A CA 1
ATOM 689 C C . GLN A 1 93 ? -23.872 -2.219 1.588 1.00 87.12 93 GLN A C 1
ATOM 691 O O . GLN A 1 93 ? -24.639 -1.880 2.479 1.00 87.12 93 GLN A O 1
ATOM 696 N N . SER A 1 94 ? -24.066 -3.326 0.862 1.00 89.38 94 SER A N 1
ATOM 697 C CA . SER A 1 94 ? -25.230 -4.201 1.059 1.00 89.38 94 SER A CA 1
ATOM 698 C C . SER A 1 94 ? -25.175 -5.081 2.316 1.00 89.38 94 SER A C 1
ATOM 700 O O . SER A 1 94 ? -26.213 -5.572 2.747 1.00 89.38 94 SER A O 1
ATOM 702 N N . ILE A 1 95 ? -23.989 -5.297 2.898 1.00 89.56 95 ILE A N 1
ATOM 703 C CA . ILE A 1 95 ? -23.775 -6.200 4.051 1.00 89.56 95 ILE A CA 1
ATOM 704 C C . ILE A 1 95 ? -23.260 -5.481 5.307 1.00 89.56 95 ILE A C 1
ATOM 706 O O . ILE A 1 95 ? -22.976 -6.130 6.316 1.00 89.56 95 ILE A O 1
ATOM 710 N N . GLY A 1 96 ? -23.028 -4.173 5.215 1.00 88.44 96 GLY A N 1
ATOM 711 C CA . GLY A 1 96 ? -22.455 -3.358 6.278 1.00 88.44 96 GLY A CA 1
ATOM 712 C C . GLY A 1 96 ? -23.512 -2.680 7.141 1.00 88.44 96 GLY A C 1
ATOM 713 O O . GLY A 1 96 ? -24.678 -2.592 6.768 1.00 88.44 96 GLY A O 1
ATOM 714 N N . GLY A 1 97 ? -23.078 -2.150 8.283 1.00 88.25 97 GLY A N 1
ATOM 715 C CA . GLY A 1 97 ? -23.916 -1.333 9.169 1.00 88.25 97 GLY A CA 1
ATOM 716 C C . GLY A 1 97 ? -24.201 -1.946 10.533 1.00 88.25 97 GLY A C 1
ATOM 717 O O . GLY A 1 97 ? -24.450 -1.187 11.470 1.00 88.25 97 GLY A O 1
ATOM 718 N N . ASP A 1 98 ? -24.089 -3.268 10.668 1.00 93.31 98 ASP A N 1
ATOM 719 C CA . ASP A 1 98 ? -24.246 -3.939 11.959 1.00 93.31 98 ASP A CA 1
ATOM 720 C C . ASP A 1 98 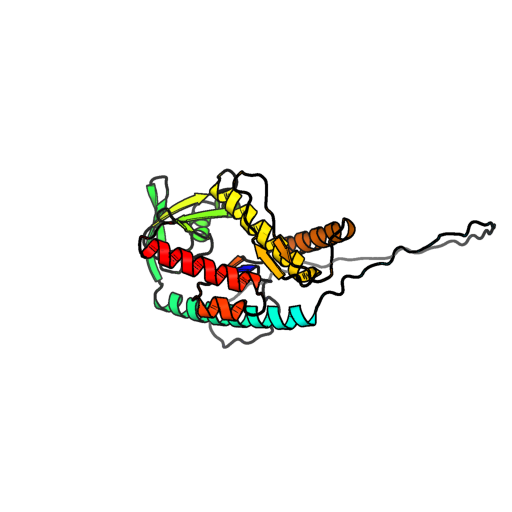? -23.193 -3.435 12.965 1.00 93.31 98 ASP A C 1
ATOM 722 O O . ASP A 1 98 ? -22.030 -3.243 12.587 1.00 93.31 98 ASP A O 1
ATOM 726 N N . PRO A 1 99 ? -23.561 -3.206 14.237 1.00 95.69 99 PRO A N 1
ATOM 727 C CA . PRO A 1 99 ? -22.601 -2.830 15.264 1.00 95.69 99 PRO A CA 1
ATOM 728 C C . PRO A 1 99 ? -21.636 -3.988 15.539 1.00 95.69 99 PRO A C 1
ATOM 730 O O . PRO A 1 99 ? -22.051 -5.143 15.629 1.00 95.69 99 PRO A O 1
ATOM 733 N N . ILE A 1 100 ? -20.355 -3.663 15.695 1.00 97.12 100 ILE A N 1
ATOM 734 C CA . ILE A 1 100 ? -19.290 -4.603 16.058 1.00 97.12 100 ILE A CA 1
ATOM 735 C C . ILE A 1 100 ? -18.505 -4.080 17.258 1.00 97.12 100 ILE A C 1
ATOM 737 O O . ILE A 1 100 ? -18.426 -2.872 17.498 1.00 97.12 100 ILE A O 1
ATOM 741 N N . LYS A 1 101 ? -17.890 -4.995 18.001 1.00 97.19 101 LYS A N 1
ATOM 742 C CA . LYS A 1 101 ? -17.028 -4.696 19.145 1.00 97.19 101 LYS A CA 1
ATOM 743 C C . LYS A 1 101 ? -15.563 -4.835 18.763 1.00 97.19 101 LYS A C 1
ATOM 745 O O . LYS A 1 101 ? -15.127 -5.871 18.264 1.00 97.19 101 LYS A O 1
ATOM 750 N N . VAL A 1 102 ? -14.792 -3.793 19.050 1.00 97.44 102 VAL A N 1
ATOM 751 C CA . VAL A 1 102 ? -13.349 -3.748 18.815 1.00 97.44 102 VAL A CA 1
ATOM 752 C C . VAL A 1 102 ? -12.630 -3.707 20.158 1.00 97.44 102 VAL A C 1
ATOM 754 O O . VAL A 1 102 ? -12.690 -2.708 20.872 1.00 97.44 102 VAL A O 1
ATOM 757 N N . THR A 1 103 ? -11.954 -4.793 20.518 1.00 97.50 103 THR A N 1
ATOM 758 C CA . THR A 1 103 ? -11.199 -4.906 21.773 1.00 97.50 103 THR A CA 1
ATOM 759 C C . THR A 1 103 ? -9.753 -4.467 21.565 1.00 97.50 103 THR A C 1
ATOM 761 O O . THR A 1 103 ? -9.042 -5.019 20.724 1.00 97.50 103 THR A O 1
ATOM 764 N N . LEU A 1 104 ? -9.314 -3.483 22.344 1.00 96.12 104 LEU A N 1
ATOM 765 C CA . LEU A 1 104 ? -7.948 -2.965 22.357 1.00 96.12 104 LEU A CA 1
ATOM 766 C C . LEU A 1 104 ? -7.057 -3.760 23.337 1.00 96.12 104 LEU A C 1
ATOM 768 O O . LEU A 1 104 ? -7.569 -4.480 24.197 1.00 96.12 104 LEU A O 1
ATOM 772 N N . PRO A 1 105 ? -5.716 -3.649 23.245 1.00 92.88 105 PRO A N 1
ATOM 773 C CA . PRO A 1 105 ? -4.798 -4.447 24.064 1.00 92.88 105 PRO A CA 1
ATOM 774 C C . PRO A 1 105 ? -4.838 -4.120 25.563 1.00 92.88 105 PRO A C 1
ATOM 776 O O . PRO A 1 105 ? -4.399 -4.926 26.376 1.00 92.88 105 PRO A O 1
ATOM 779 N N . ASP A 1 106 ? -5.347 -2.944 25.926 1.00 92.44 106 ASP A N 1
ATOM 780 C CA . ASP A 1 106 ? -5.584 -2.501 27.304 1.00 92.44 106 ASP A CA 1
ATOM 781 C C . ASP A 1 106 ? -6.897 -3.055 27.895 1.00 92.44 106 ASP A C 1
ATOM 783 O O . ASP A 1 106 ? -7.218 -2.786 29.049 1.00 92.44 106 ASP A O 1
ATOM 787 N N . GLY A 1 107 ? -7.658 -3.830 27.113 1.00 92.19 107 GLY A N 1
ATOM 788 C CA . GLY A 1 107 ? -8.973 -4.354 27.479 1.00 92.19 107 GLY A CA 1
ATOM 789 C C . GLY A 1 107 ? -10.128 -3.392 27.190 1.00 92.19 107 GLY A C 1
ATOM 790 O O . GLY A 1 107 ? -11.287 -3.778 27.350 1.00 92.19 107 GLY A O 1
ATOM 791 N N . THR A 1 108 ? -9.850 -2.170 26.725 1.00 94.75 108 THR A N 1
ATOM 792 C CA . THR A 1 108 ? -10.885 -1.206 26.346 1.00 94.75 108 THR A CA 1
ATOM 793 C C . THR A 1 108 ? -11.655 -1.723 25.132 1.00 94.75 108 THR A C 1
ATOM 795 O O . THR A 1 108 ? -11.067 -2.172 24.148 1.00 94.75 108 THR A O 1
ATOM 798 N N . VAL A 1 109 ? -12.985 -1.634 25.173 1.00 95.94 109 VAL A N 1
ATOM 799 C CA . VAL A 1 109 ? -13.852 -1.990 24.043 1.00 95.94 109 VAL A CA 1
ATOM 800 C C . VAL A 1 109 ? -14.368 -0.718 23.383 1.00 95.94 109 VAL A C 1
ATOM 802 O O . VAL A 1 109 ? -14.909 0.164 24.049 1.00 95.94 109 VAL A O 1
ATOM 805 N N . LYS A 1 110 ? -14.194 -0.628 22.066 1.00 95.06 110 LYS A N 1
ATOM 806 C CA . LYS A 1 110 ? -14.722 0.431 21.205 1.00 95.06 110 LYS A CA 1
ATOM 807 C C . LYS A 1 110 ? -15.831 -0.122 20.320 1.00 95.06 110 LYS A C 1
ATOM 809 O O . LYS A 1 110 ? -15.807 -1.295 19.945 1.00 95.06 110 LYS A O 1
ATOM 814 N N . GLU A 1 111 ? -16.798 0.723 19.997 1.00 95.50 111 GLU A N 1
ATOM 815 C CA . GLU A 1 111 ? -17.867 0.375 19.067 1.00 95.50 111 GLU A CA 1
ATOM 816 C C . GLU A 1 111 ? -17.435 0.708 17.640 1.00 95.50 111 GLU A C 1
ATOM 818 O O . GLU A 1 111 ? -16.889 1.774 17.370 1.00 95.50 111 GLU A O 1
ATOM 823 N N . GLY A 1 112 ? -17.682 -0.215 16.720 1.00 95.00 112 GLY A N 1
ATOM 824 C CA . GLY A 1 112 ? -17.491 -0.011 15.293 1.00 95.00 112 GLY A CA 1
ATOM 825 C C . GLY A 1 112 ? -18.733 -0.420 14.517 1.00 95.00 112 GLY A C 1
ATOM 826 O O . GLY A 1 112 ? -19.689 -0.971 15.062 1.00 95.00 112 GLY A O 1
ATOM 827 N N . LYS A 1 113 ? -18.710 -0.178 13.211 1.00 95.81 113 LYS A N 1
ATOM 828 C CA . LYS A 1 113 ? -19.729 -0.649 12.275 1.00 95.81 113 LYS A CA 1
ATOM 829 C C . LYS A 1 113 ? -19.105 -1.580 11.253 1.00 95.81 113 LYS A C 1
ATOM 831 O O . LYS A 1 113 ? -18.131 -1.224 10.585 1.00 95.81 113 LYS A O 1
ATOM 836 N N . LYS A 1 114 ? -19.712 -2.748 11.097 1.00 95.69 114 LYS A N 1
ATOM 837 C CA . LYS A 1 114 ? -19.322 -3.779 10.144 1.00 95.69 114 LYS A CA 1
ATOM 838 C C . LYS A 1 114 ? -19.217 -3.211 8.731 1.00 95.69 114 LYS A C 1
ATOM 840 O O . LYS A 1 114 ? -20.135 -2.531 8.272 1.00 95.69 114 LYS A O 1
ATOM 845 N N . TRP A 1 115 ? -18.110 -3.493 8.049 1.00 94.75 115 TRP A N 1
ATOM 846 C CA . TRP A 1 115 ? -17.775 -3.028 6.696 1.00 94.75 115 TRP A CA 1
ATOM 847 C C . TRP A 1 115 ? -17.755 -1.503 6.495 1.00 94.75 115 TRP A C 1
ATOM 849 O O . TRP A 1 115 ? -17.620 -1.049 5.357 1.00 94.75 115 TRP A O 1
ATOM 859 N N . ILE A 1 116 ? -17.832 -0.717 7.574 1.00 93.56 116 ILE A N 1
ATOM 860 C CA . ILE A 1 116 ? -17.830 0.751 7.543 1.00 93.56 116 ILE A CA 1
ATOM 861 C C . ILE A 1 116 ? -16.631 1.294 8.323 1.00 93.56 116 ILE A C 1
ATOM 863 O O . ILE A 1 116 ? -15.826 2.021 7.753 1.00 93.56 116 ILE A O 1
ATOM 867 N N . SER A 1 117 ? -16.492 0.928 9.599 1.00 95.62 117 SER A N 1
ATOM 868 C CA . SER A 1 117 ? -15.385 1.383 10.444 1.00 95.62 117 SER A CA 1
ATOM 869 C C . SER A 1 117 ? -14.082 0.686 10.067 1.00 95.62 117 SER A C 1
ATOM 871 O O . SER A 1 117 ? -14.074 -0.521 9.815 1.00 95.62 117 SER A O 1
ATOM 873 N N . SER A 1 118 ? -12.969 1.418 10.082 1.00 96.81 118 SER A N 1
ATOM 874 C CA . SER A 1 118 ? -11.625 0.867 9.876 1.00 96.81 118 SER A CA 1
ATOM 875 C C . SER A 1 118 ? -10.724 1.050 11.109 1.00 96.81 118 SER A C 1
ATOM 877 O O . SER A 1 118 ? -11.035 1.854 11.992 1.00 96.81 118 SER A O 1
ATOM 879 N N . PRO A 1 119 ? -9.564 0.364 11.185 1.00 97.25 119 PRO A N 1
ATOM 880 C CA . PRO A 1 119 ? -8.580 0.611 12.243 1.00 97.25 119 PRO A CA 1
ATOM 881 C C . PRO A 1 119 ? -8.154 2.079 12.373 1.00 97.25 119 PRO A C 1
ATOM 883 O O . PRO A 1 119 ? -7.864 2.540 13.474 1.00 97.25 119 PRO A O 1
ATOM 886 N N . MET A 1 120 ? -8.125 2.823 11.263 1.00 96.88 120 MET A N 1
ATOM 887 C CA . MET A 1 120 ? -7.838 4.259 11.252 1.00 96.88 120 MET A CA 1
ATOM 888 C C . MET A 1 120 ? -8.897 5.069 12.005 1.00 96.88 120 MET A C 1
ATOM 890 O O . MET A 1 120 ? -8.540 6.014 12.705 1.00 96.88 120 MET A O 1
ATOM 894 N N . ASP A 1 121 ? -10.176 4.712 11.897 1.00 96.50 121 ASP A N 1
ATOM 895 C CA . ASP A 1 121 ? -11.245 5.411 12.618 1.00 96.50 121 ASP A CA 1
ATOM 896 C C . ASP A 1 121 ? -11.119 5.180 14.125 1.00 96.50 121 ASP A C 1
ATOM 898 O O . ASP A 1 121 ? -11.094 6.138 14.897 1.00 96.50 121 ASP A O 1
ATOM 902 N N . ILE A 1 122 ? -10.880 3.929 14.530 1.00 96.25 122 ILE A N 1
ATOM 903 C CA . ILE A 1 122 ? -10.634 3.580 15.935 1.00 96.25 122 ILE A CA 1
ATOM 904 C C . ILE A 1 122 ? -9.377 4.287 16.468 1.00 96.25 122 ILE A C 1
ATOM 906 O O . ILE A 1 122 ? -9.374 4.807 17.582 1.00 96.25 122 ILE A O 1
ATOM 910 N N . ALA A 1 123 ? -8.306 4.376 15.672 1.00 96.12 123 ALA A N 1
ATOM 911 C CA . ALA A 1 123 ? -7.094 5.096 16.063 1.00 96.12 123 ALA A CA 1
ATOM 912 C C . ALA A 1 123 ? -7.351 6.597 16.288 1.00 96.12 123 ALA A C 1
ATOM 914 O O . ALA A 1 123 ? -6.821 7.166 17.246 1.00 96.12 123 ALA A O 1
ATOM 915 N N . LYS A 1 124 ? -8.180 7.232 15.444 1.00 96.19 124 LYS A N 1
ATOM 916 C CA . LYS A 1 124 ? -8.572 8.646 15.589 1.00 96.19 124 LYS A CA 1
ATOM 917 C C . LYS A 1 124 ? -9.387 8.891 16.855 1.00 96.19 124 LYS A C 1
ATOM 919 O O . LYS A 1 124 ? -9.186 9.921 17.491 1.00 96.19 124 LYS A O 1
ATOM 924 N N . GLU A 1 125 ? -10.258 7.955 17.234 1.00 94.38 125 GLU A N 1
ATOM 925 C CA . GLU A 1 125 ? -11.025 8.028 18.485 1.00 94.38 125 GLU A CA 1
ATOM 926 C C . GLU A 1 125 ? -10.150 7.934 19.739 1.00 94.38 125 GLU A C 1
ATOM 928 O O . GLU A 1 125 ? -10.529 8.446 20.791 1.00 94.38 125 GLU A O 1
ATOM 933 N N . ILE A 1 126 ? -8.997 7.264 19.653 1.00 93.44 126 ILE A N 1
ATOM 934 C CA . ILE A 1 126 ? -8.038 7.192 20.760 1.00 93.44 126 ILE A CA 1
ATOM 935 C C . ILE A 1 126 ? -7.265 8.510 20.858 1.00 93.44 126 ILE A C 1
ATOM 937 O O . ILE A 1 126 ? -7.240 9.137 21.912 1.00 93.44 126 ILE A O 1
ATOM 941 N N . SER A 1 127 ? -6.610 8.932 19.771 1.00 95.31 127 SER A N 1
ATOM 942 C CA . SER A 1 127 ? -6.022 10.272 19.653 1.00 95.31 127 SER A CA 1
ATOM 943 C C . SER A 1 127 ? -5.585 10.568 18.218 1.00 95.31 127 SER A C 1
ATOM 945 O O . SER A 1 127 ? -5.129 9.686 17.486 1.00 95.31 127 SER A O 1
ATOM 947 N N . SER A 1 128 ? -5.606 11.845 17.836 1.00 93.75 128 SER A N 1
ATOM 948 C CA . SER A 1 128 ? -5.083 12.299 16.541 1.00 93.75 128 SER A CA 1
ATOM 949 C C . SER A 1 128 ? -3.588 11.995 16.362 1.00 93.75 128 SER A C 1
ATOM 951 O O . SER A 1 128 ? -3.168 11.603 15.275 1.00 93.75 128 SER A O 1
ATOM 953 N N . GLY A 1 129 ? -2.788 12.112 17.428 1.00 95.25 129 GLY A N 1
ATOM 954 C CA . GLY A 1 129 ? -1.357 11.792 17.405 1.00 95.25 129 GLY A CA 1
ATOM 955 C C . GLY A 1 129 ? -1.072 10.300 17.198 1.00 95.25 129 GLY A C 1
ATOM 956 O O . GLY A 1 129 ? -0.137 9.936 16.481 1.00 95.25 129 GLY A O 1
ATOM 957 N N . LEU A 1 130 ? -1.899 9.416 17.770 1.00 93.12 130 LEU A N 1
ATOM 958 C CA . LEU A 1 130 ? -1.812 7.984 17.489 1.00 93.12 130 LEU A CA 1
ATOM 959 C C . LEU A 1 130 ? -2.186 7.702 16.033 1.00 93.12 130 LEU A C 1
ATOM 961 O O . LEU A 1 130 ? -1.398 7.085 15.325 1.00 93.12 130 LEU A O 1
ATOM 965 N N . ALA A 1 131 ? -3.326 8.214 15.562 1.00 94.31 131 ALA A N 1
ATOM 966 C CA . ALA A 1 131 ? -3.768 8.023 14.180 1.00 94.31 131 ALA A CA 1
ATOM 967 C C . ALA A 1 131 ? -2.726 8.479 13.144 1.00 94.31 131 ALA A C 1
ATOM 969 O O . ALA A 1 131 ? -2.553 7.825 12.121 1.00 94.31 131 ALA A O 1
ATOM 970 N N . ALA A 1 132 ? -1.995 9.561 13.427 1.00 93.56 132 ALA A N 1
ATOM 971 C CA . ALA A 1 132 ? -0.942 10.072 12.552 1.00 93.56 132 ALA A CA 1
ATOM 972 C C . ALA A 1 132 ? 0.352 9.234 12.554 1.00 93.56 132 ALA A C 1
ATOM 974 O O . ALA A 1 132 ? 1.137 9.339 11.617 1.00 93.56 132 ALA A O 1
ATOM 975 N N . SER A 1 133 ? 0.603 8.434 13.597 1.00 94.94 133 SER A N 1
ATOM 976 C CA . SER A 1 133 ? 1.859 7.678 13.764 1.00 94.94 133 SER A CA 1
ATOM 977 C C . SER A 1 133 ? 1.740 6.179 13.478 1.00 94.94 133 SER A C 1
ATOM 979 O O . SER A 1 133 ? 2.759 5.497 13.354 1.00 94.94 133 SER A O 1
ATOM 981 N N . VAL A 1 134 ? 0.520 5.650 13.392 1.00 96.12 134 VAL A N 1
ATOM 982 C CA . VAL A 1 134 ? 0.270 4.230 13.127 1.00 96.12 134 VAL A CA 1
ATOM 983 C C . VAL A 1 134 ? 0.379 3.936 11.632 1.00 96.12 134 VAL A C 1
ATOM 985 O O . VAL A 1 134 ? -0.171 4.653 10.801 1.00 96.12 134 VAL A O 1
ATOM 988 N N . LEU A 1 135 ? 1.067 2.843 11.305 1.00 94.62 135 LEU A N 1
ATOM 989 C CA . LEU A 1 135 ? 1.331 2.420 9.929 1.00 94.62 135 LEU A CA 1
ATOM 990 C C . LEU A 1 135 ? 0.495 1.207 9.520 1.00 94.62 135 LEU A C 1
ATOM 992 O O . LEU A 1 135 ? 0.023 1.133 8.389 1.00 94.62 135 LEU A O 1
ATOM 996 N N . ILE A 1 136 ? 0.306 0.262 10.439 1.00 96.12 136 ILE A N 1
ATOM 997 C CA . ILE A 1 136 ? -0.407 -0.987 10.183 1.00 96.12 136 ILE A CA 1
ATOM 998 C C . ILE A 1 136 ? -1.160 -1.426 11.438 1.00 96.12 136 ILE A C 1
ATOM 1000 O O . ILE A 1 136 ? -0.780 -1.090 12.563 1.00 96.12 136 ILE A O 1
ATOM 1004 N N . ALA A 1 137 ? -2.235 -2.180 11.243 1.00 97.31 137 ALA A N 1
ATOM 1005 C CA . ALA A 1 137 ? -2.980 -2.815 12.314 1.00 97.31 137 ALA A CA 1
ATOM 1006 C C . ALA A 1 137 ? -2.812 -4.337 12.271 1.00 97.31 137 ALA A C 1
ATOM 1008 O O . ALA A 1 137 ? -2.418 -4.922 11.265 1.00 97.31 137 ALA A O 1
ATOM 1009 N N . GLN A 1 138 ? -3.159 -4.993 13.366 1.00 97.25 138 GLN A N 1
ATOM 1010 C CA . GLN A 1 138 ? -3.434 -6.418 13.414 1.00 97.25 138 GLN A CA 1
ATOM 1011 C C . GLN A 1 138 ? -4.836 -6.616 13.962 1.00 97.25 138 GLN A C 1
ATOM 1013 O O . GLN A 1 138 ? -5.173 -6.098 15.025 1.00 97.25 138 GLN A O 1
ATOM 1018 N N . VAL A 1 139 ? -5.629 -7.368 13.210 1.00 97.31 139 VAL A N 1
ATOM 1019 C CA . VAL A 1 139 ? -7.022 -7.696 13.492 1.00 97.31 139 VAL A CA 1
ATOM 1020 C C . VAL A 1 139 ? -7.093 -9.207 13.658 1.00 97.31 139 VAL A C 1
ATOM 1022 O O . VAL A 1 139 ? -6.754 -9.943 12.731 1.00 97.31 139 VAL A O 1
ATOM 1025 N N . ASN A 1 140 ? -7.463 -9.682 14.849 1.00 96.19 140 ASN A N 1
ATOM 1026 C CA . ASN A 1 140 ? -7.546 -11.118 15.164 1.00 96.19 140 ASN A CA 1
ATOM 1027 C C . ASN A 1 140 ? -6.256 -11.892 14.821 1.00 96.19 140 ASN A C 1
ATOM 1029 O O . ASN A 1 140 ? -6.284 -12.985 14.260 1.00 96.19 140 ASN A O 1
ATOM 1033 N N . GLY A 1 141 ? -5.099 -11.298 15.129 1.00 94.12 141 GLY A N 1
ATOM 1034 C CA . GLY A 1 141 ? -3.784 -11.896 14.865 1.00 94.12 141 GLY A CA 1
ATOM 1035 C C . GLY A 1 141 ? -3.267 -11.734 13.428 1.00 94.12 141 GLY A C 1
ATOM 1036 O O . GLY A 1 141 ? -2.100 -12.026 13.173 1.00 94.12 141 GLY A O 1
ATOM 1037 N N . ILE A 1 142 ? -4.065 -11.193 12.503 1.00 95.00 142 ILE A N 1
ATOM 1038 C CA . ILE A 1 142 ? -3.704 -11.027 11.087 1.00 95.00 142 ILE A CA 1
ATOM 1039 C C . ILE A 1 142 ? -3.398 -9.557 10.779 1.00 95.00 142 ILE A C 1
ATOM 1041 O O . ILE A 1 142 ? -4.155 -8.674 11.175 1.00 95.00 142 ILE A O 1
ATOM 1045 N N . LEU A 1 143 ? -2.308 -9.282 10.050 1.00 94.06 143 LEU A N 1
ATOM 1046 C CA . LEU A 1 143 ? -1.987 -7.922 9.598 1.00 94.06 143 LEU A CA 1
ATOM 1047 C C . LEU A 1 143 ? -3.099 -7.343 8.715 1.00 94.06 143 LEU A C 1
ATOM 1049 O O . LEU A 1 143 ? -3.649 -8.016 7.838 1.00 94.06 143 LEU A O 1
ATOM 1053 N N . TRP A 1 144 ? -3.413 -6.076 8.953 1.00 95.38 144 TRP A N 1
ATOM 1054 C CA . TRP A 1 144 ? -4.589 -5.409 8.427 1.00 95.38 144 TRP A CA 1
ATOM 1055 C C . TRP A 1 144 ? -4.290 -3.956 8.070 1.00 95.38 144 TRP A C 1
ATOM 1057 O O . TRP A 1 144 ? -3.717 -3.211 8.867 1.00 95.38 144 TRP A O 1
ATOM 1067 N N . ASP A 1 145 ? -4.709 -3.543 6.874 1.00 94.31 145 ASP A N 1
ATOM 1068 C CA . ASP A 1 145 ? -4.510 -2.175 6.400 1.00 94.31 145 ASP A CA 1
ATOM 1069 C C . ASP A 1 145 ? -5.341 -1.187 7.225 1.00 94.31 145 ASP A C 1
ATOM 1071 O O . ASP A 1 145 ? -6.501 -1.444 7.548 1.00 94.31 145 ASP A O 1
ATOM 1075 N N . MET A 1 146 ? -4.786 -0.008 7.499 1.00 95.12 146 MET A N 1
ATOM 1076 C CA . MET A 1 146 ? -5.454 0.995 8.334 1.00 95.12 146 MET A CA 1
ATOM 1077 C C . MET A 1 146 ? -6.784 1.501 7.752 1.00 95.12 146 MET A C 1
ATOM 1079 O O . MET A 1 146 ? -7.703 1.844 8.497 1.00 95.12 146 MET A O 1
ATOM 1083 N N . SER A 1 147 ? -6.909 1.537 6.425 1.00 93.56 147 SER A N 1
ATOM 1084 C CA . SER A 1 147 ? -8.125 1.942 5.708 1.00 93.56 147 SER A CA 1
ATOM 1085 C C . SER A 1 147 ? -9.064 0.777 5.380 1.00 93.56 147 SER A C 1
ATOM 1087 O O . SER A 1 147 ? -10.156 1.010 4.866 1.00 93.56 147 SER A O 1
ATOM 1089 N N . ARG A 1 148 ? -8.675 -0.478 5.653 1.00 93.62 148 ARG A N 1
ATOM 1090 C CA . ARG A 1 148 ? -9.519 -1.641 5.357 1.00 93.62 148 ARG A CA 1
ATOM 1091 C C . ARG A 1 148 ? -10.637 -1.743 6.403 1.00 93.62 148 ARG A C 1
ATOM 1093 O O . ARG A 1 148 ? -10.321 -1.839 7.590 1.00 93.62 148 ARG A O 1
ATOM 1100 N N . PRO A 1 149 ? -11.918 -1.775 5.991 1.00 95.19 149 PRO A N 1
ATOM 1101 C CA . PRO A 1 149 ? -13.026 -1.915 6.927 1.00 95.19 149 PRO A CA 1
ATOM 1102 C C . PRO A 1 149 ? -12.949 -3.206 7.745 1.00 95.19 149 PRO A C 1
ATOM 1104 O O . PRO A 1 149 ? -12.471 -4.229 7.251 1.00 95.19 149 PRO A O 1
ATOM 1107 N N . LEU A 1 150 ? -13.431 -3.146 8.982 1.00 96.06 150 LEU A N 1
ATOM 1108 C CA . LEU A 1 150 ? -13.542 -4.284 9.889 1.00 96.06 150 LEU A CA 1
ATOM 1109 C C . LEU A 1 150 ? -14.770 -5.125 9.530 1.00 96.06 150 LEU A C 1
ATOM 1111 O O . LEU A 1 150 ? -15.839 -4.591 9.231 1.00 96.06 150 LEU A O 1
ATOM 1115 N N . GLU A 1 151 ? -14.612 -6.444 9.537 1.00 94.75 151 GLU A N 1
ATOM 1116 C CA . GLU A 1 151 ? -15.617 -7.372 8.997 1.00 94.75 151 GLU A CA 1
ATOM 1117 C C . GLU A 1 151 ? -16.521 -7.974 10.078 1.00 94.75 151 GLU A C 1
ATOM 1119 O O . GLU A 1 151 ? -17.629 -8.411 9.773 1.00 94.75 151 GLU A O 1
ATOM 1124 N N . GLU A 1 152 ? -16.061 -7.983 11.326 1.00 95.56 152 GLU A N 1
ATOM 1125 C CA . GLU A 1 152 ? -16.711 -8.610 12.477 1.00 95.56 152 GLU A CA 1
ATOM 1126 C C . GLU A 1 152 ? -16.079 -8.111 13.785 1.00 95.56 152 GLU A C 1
ATOM 1128 O O . GLU A 1 152 ? -15.145 -7.301 13.760 1.00 95.56 152 GLU A O 1
ATOM 1133 N N . ASP A 1 153 ? -16.588 -8.604 14.916 1.00 97.38 153 ASP A N 1
ATOM 1134 C CA . ASP A 1 153 ? -15.990 -8.387 16.233 1.00 97.38 153 ASP A CA 1
ATOM 1135 C C . ASP A 1 153 ? -14.526 -8.831 16.233 1.00 97.38 153 ASP A C 1
ATOM 1137 O O . ASP A 1 153 ? -14.173 -9.923 15.772 1.00 97.38 153 ASP A O 1
ATOM 1141 N N . CYS A 1 154 ? -13.646 -7.976 16.746 1.00 96.94 154 CYS A N 1
ATOM 1142 C CA . CYS A 1 154 ? -12.223 -8.236 16.624 1.00 96.94 154 CYS A CA 1
ATOM 1143 C C . CYS A 1 154 ? -11.372 -7.667 17.749 1.00 96.94 154 CYS A C 1
ATOM 1145 O O . CYS A 1 154 ? -11.690 -6.660 18.378 1.00 96.94 154 CYS A O 1
ATOM 1147 N N . THR A 1 155 ? -10.213 -8.288 17.919 1.00 97.56 155 THR A N 1
ATOM 1148 C CA . THR A 1 155 ? -9.090 -7.745 18.679 1.00 97.56 155 THR A CA 1
ATOM 1149 C C . THR A 1 155 ? -8.229 -6.889 17.760 1.00 97.56 155 THR A C 1
ATOM 1151 O O . THR A 1 155 ? -7.836 -7.341 16.682 1.00 97.56 155 THR A O 1
ATOM 1154 N N . LEU A 1 156 ? -7.944 -5.655 18.173 1.00 97.56 156 LEU A N 1
ATOM 1155 C CA . LEU A 1 156 ? -7.195 -4.681 17.389 1.00 97.56 156 LEU A CA 1
ATOM 1156 C C . LEU A 1 156 ? -5.896 -4.304 18.097 1.00 97.56 156 LEU A C 1
ATOM 1158 O O . LEU A 1 156 ? -5.901 -3.806 19.220 1.00 97.56 156 LEU A O 1
ATOM 1162 N N . LYS A 1 157 ? -4.776 -4.464 17.395 1.00 97.19 157 LYS A N 1
ATOM 1163 C CA . LYS A 1 157 ? -3.464 -3.958 17.804 1.00 97.19 157 LYS A CA 1
ATOM 1164 C C . LYS A 1 157 ? -2.934 -3.008 16.740 1.00 97.19 157 LYS A C 1
ATOM 1166 O O . LYS A 1 157 ? -3.027 -3.296 15.552 1.00 97.19 157 LYS A O 1
ATOM 1171 N N . LEU A 1 158 ? -2.387 -1.875 17.164 1.00 96.94 158 LEU A N 1
ATOM 1172 C CA . LEU A 1 158 ? -1.863 -0.843 16.272 1.00 96.94 158 LEU A CA 1
ATOM 1173 C C . LEU A 1 158 ? -0.341 -0.800 16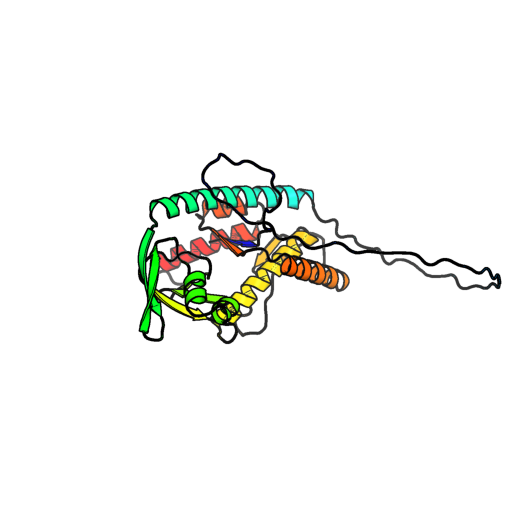.368 1.00 96.94 158 LEU A C 1
ATOM 1175 O O . LEU A 1 158 ? 0.217 -0.848 17.464 1.00 96.94 158 LEU A O 1
ATOM 1179 N N . PHE A 1 159 ? 0.317 -0.688 15.221 1.00 96.12 159 PHE A N 1
ATOM 1180 C CA . PHE A 1 159 ? 1.767 -0.724 15.109 1.00 96.12 159 PHE A CA 1
ATOM 1181 C C . PHE A 1 159 ? 2.303 0.576 14.521 1.00 96.12 159 PHE A C 1
ATOM 1183 O O . PHE A 1 159 ? 1.849 1.055 13.477 1.00 96.12 159 PHE A O 1
ATOM 1190 N N . LYS A 1 160 ? 3.299 1.140 15.201 1.00 95.44 160 LYS A N 1
ATOM 1191 C CA . LYS A 1 160 ? 4.070 2.296 14.739 1.00 95.44 160 LYS A CA 1
ATOM 1192 C C . LYS A 1 160 ? 5.386 1.823 14.121 1.00 95.44 160 LYS A C 1
ATOM 1194 O O . LYS A 1 160 ? 5.695 0.632 14.104 1.00 95.44 160 LYS A O 1
ATOM 1199 N N . PHE A 1 161 ? 6.179 2.768 13.632 1.00 92.31 161 PHE A N 1
ATOM 1200 C CA . PHE A 1 161 ? 7.479 2.505 13.007 1.00 92.31 161 PHE A CA 1
ATOM 1201 C C . PHE A 1 161 ? 8.517 1.821 13.926 1.00 92.31 161 PHE A C 1
ATOM 1203 O O . PHE A 1 161 ? 9.488 1.236 13.458 1.00 92.31 161 PHE A O 1
ATOM 1210 N N . ASP A 1 162 ? 8.344 1.872 15.242 1.00 91.19 162 ASP A N 1
ATOM 1211 C CA . ASP A 1 162 ? 9.220 1.205 16.215 1.00 91.19 162 ASP A CA 1
ATOM 1212 C C . ASP A 1 162 ? 9.060 -0.327 16.244 1.00 91.19 162 ASP A C 1
ATOM 1214 O O . ASP A 1 162 ? 9.973 -1.044 16.664 1.00 91.19 162 ASP A O 1
ATOM 1218 N N . SER A 1 163 ? 7.948 -0.845 15.734 1.00 92.06 163 SER A N 1
ATOM 1219 C CA . SER A 1 163 ? 7.689 -2.278 15.591 1.00 92.06 163 SER A CA 1
ATOM 1220 C C . SER A 1 163 ? 8.260 -2.859 14.293 1.00 92.06 163 SER A C 1
ATOM 1222 O O . SER A 1 163 ? 8.491 -2.139 13.319 1.00 92.06 163 SER A O 1
ATOM 1224 N N . ASN A 1 164 ? 8.469 -4.179 14.261 1.00 90.94 164 ASN A N 1
ATOM 1225 C CA . ASN A 1 164 ? 8.885 -4.870 13.037 1.00 90.94 164 ASN A CA 1
ATOM 1226 C C . ASN A 1 164 ? 7.802 -4.752 11.958 1.00 90.94 164 ASN A C 1
ATOM 1228 O O . ASN A 1 164 ? 8.091 -4.373 10.831 1.00 90.94 164 ASN A O 1
ATOM 1232 N N . GLU A 1 165 ? 6.546 -4.966 12.339 1.00 91.31 165 GLU A N 1
ATOM 1233 C CA . GLU A 1 165 ? 5.374 -4.906 11.469 1.00 91.31 165 GLU A CA 1
ATOM 1234 C C . GLU A 1 165 ? 5.219 -3.522 10.822 1.00 91.31 165 GLU A C 1
ATOM 1236 O O . GLU A 1 165 ? 4.945 -3.405 9.623 1.00 91.31 165 GLU A O 1
ATOM 1241 N N . GLY A 1 166 ? 5.435 -2.461 11.605 1.00 92.44 166 GLY A N 1
ATOM 1242 C CA . GLY A 1 166 ? 5.413 -1.088 11.113 1.00 92.44 166 GLY A CA 1
ATOM 1243 C C . GLY A 1 166 ? 6.555 -0.787 10.143 1.00 92.44 166 GLY A C 1
ATOM 1244 O O . GLY A 1 166 ? 6.303 -0.206 9.087 1.00 92.44 166 GLY A O 1
ATOM 1245 N N . ARG A 1 167 ? 7.793 -1.209 10.448 1.00 91.00 167 ARG A N 1
ATOM 1246 C CA . ARG A 1 167 ? 8.938 -1.040 9.529 1.00 91.00 167 ARG A CA 1
ATOM 1247 C C . ARG A 1 167 ? 8.751 -1.805 8.231 1.00 91.00 167 ARG A C 1
ATOM 1249 O O . ARG A 1 167 ? 8.965 -1.236 7.167 1.00 91.00 167 ARG A O 1
ATOM 1256 N N . ASP A 1 168 ? 8.320 -3.057 8.310 1.00 89.62 168 ASP A N 1
ATOM 1257 C CA . ASP A 1 168 ? 8.106 -3.900 7.136 1.00 89.62 168 ASP A CA 1
ATOM 1258 C C . ASP A 1 168 ? 7.043 -3.285 6.218 1.00 89.62 168 ASP A C 1
ATOM 1260 O O . ASP A 1 168 ? 7.246 -3.183 5.007 1.00 89.62 168 ASP A O 1
ATOM 1264 N N . THR A 1 169 ? 5.951 -2.772 6.793 1.00 90.56 169 THR A N 1
ATOM 1265 C CA . THR A 1 169 ? 4.903 -2.064 6.038 1.00 90.56 169 THR A CA 1
ATOM 1266 C C . THR A 1 169 ? 5.433 -0.778 5.397 1.00 90.56 169 THR A C 1
ATOM 1268 O O . THR A 1 169 ? 5.140 -0.496 4.231 1.00 90.56 169 THR A O 1
ATOM 1271 N N . PHE A 1 170 ? 6.241 -0.002 6.127 1.00 91.44 170 PHE A N 1
ATOM 1272 C CA . PHE A 1 170 ? 6.860 1.222 5.615 1.00 91.44 170 PHE A CA 1
ATOM 1273 C C . PHE A 1 170 ? 7.796 0.939 4.435 1.00 91.44 170 PHE A C 1
ATOM 1275 O O . PHE A 1 170 ? 7.701 1.583 3.387 1.00 91.44 170 PHE A O 1
ATOM 1282 N N . TRP A 1 171 ? 8.664 -0.062 4.568 1.00 91.25 171 TRP A N 1
ATOM 1283 C CA . TRP A 1 171 ? 9.598 -0.460 3.518 1.00 91.25 171 TRP A CA 1
ATOM 1284 C C . TRP A 1 171 ? 8.897 -1.072 2.314 1.00 91.25 171 TRP A C 1
ATOM 1286 O O . TRP A 1 171 ? 9.256 -0.761 1.181 1.00 91.25 171 TRP A O 1
ATOM 1296 N N . HIS A 1 172 ? 7.843 -1.858 2.529 1.00 88.81 172 HIS A N 1
ATOM 1297 C CA . HIS A 1 172 ? 7.018 -2.374 1.441 1.00 88.81 172 HIS A CA 1
ATOM 1298 C C . HIS A 1 172 ? 6.342 -1.246 0.649 1.00 88.81 172 HIS A C 1
ATOM 1300 O O . HIS A 1 172 ? 6.366 -1.238 -0.581 1.00 88.81 172 HIS A O 1
ATOM 1306 N N . SER A 1 173 ? 5.790 -0.255 1.350 1.00 90.56 173 SER A N 1
ATOM 1307 C CA . SER A 1 173 ? 5.168 0.918 0.725 1.00 90.56 173 SER A CA 1
ATOM 1308 C C . SER A 1 173 ? 6.194 1.752 -0.048 1.00 90.56 173 SER A C 1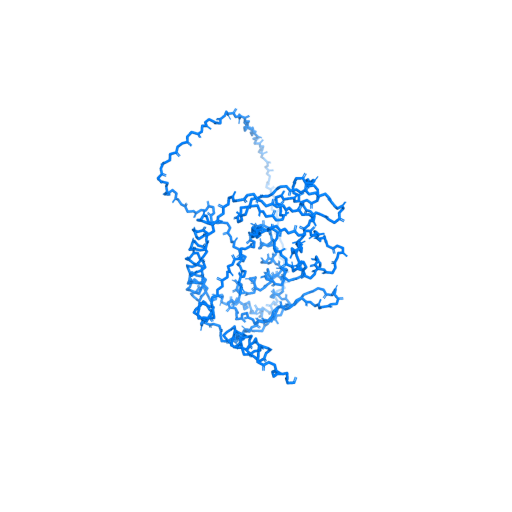
ATOM 1310 O O . SER A 1 173 ? 5.930 2.181 -1.170 1.00 90.56 173 SER A O 1
ATOM 1312 N N . SER A 1 174 ? 7.397 1.912 0.511 1.00 91.69 174 SER A N 1
ATOM 1313 C CA . SER A 1 174 ? 8.513 2.615 -0.134 1.00 91.69 174 SER A CA 1
ATOM 1314 C C . SER A 1 174 ? 8.984 1.905 -1.408 1.00 91.69 174 SER A C 1
ATOM 1316 O O . SER A 1 174 ? 9.230 2.559 -2.422 1.00 91.69 174 SER A O 1
ATOM 1318 N N . ALA A 1 175 ? 9.020 0.568 -1.401 1.00 91.50 175 ALA A N 1
ATOM 1319 C CA . ALA A 1 175 ? 9.309 -0.227 -2.588 1.00 91.50 175 ALA A CA 1
ATOM 1320 C C . ALA A 1 175 ? 8.278 0.030 -3.699 1.00 91.50 175 ALA A C 1
ATOM 1322 O O . ALA A 1 175 ? 8.665 0.242 -4.844 1.00 91.50 175 ALA A O 1
ATOM 1323 N N . HIS A 1 176 ? 6.979 0.097 -3.387 1.00 91.12 176 HIS A N 1
ATOM 1324 C CA . HIS A 1 176 ? 5.955 0.428 -4.393 1.00 91.12 176 HIS A CA 1
ATOM 1325 C C . HIS A 1 176 ? 6.122 1.830 -4.982 1.00 91.12 176 HIS A C 1
ATOM 1327 O O . HIS A 1 176 ? 5.966 1.990 -6.191 1.00 91.12 176 HIS A O 1
ATOM 1333 N N . ILE A 1 177 ? 6.490 2.824 -4.168 1.00 92.69 177 ILE A N 1
ATOM 1334 C CA . ILE A 1 177 ? 6.777 4.185 -4.653 1.00 92.69 177 ILE A CA 1
ATOM 1335 C C . ILE A 1 177 ? 7.972 4.169 -5.616 1.00 92.69 177 ILE A C 1
ATOM 1337 O O . ILE A 1 177 ? 7.919 4.794 -6.680 1.00 92.69 177 ILE A O 1
ATOM 1341 N N . LEU A 1 178 ? 9.030 3.423 -5.284 1.00 92.31 178 LEU A N 1
ATOM 1342 C CA . LEU A 1 178 ? 10.178 3.238 -6.172 1.00 92.31 178 LEU A CA 1
ATOM 1343 C C . LEU A 1 178 ? 9.771 2.528 -7.468 1.00 92.31 178 LEU A C 1
ATOM 1345 O O . LEU A 1 178 ? 10.069 3.031 -8.545 1.00 92.31 178 LEU A O 1
ATOM 1349 N N . GLY A 1 179 ? 9.034 1.419 -7.384 1.00 91.44 179 GLY A N 1
ATOM 1350 C CA . GLY A 1 179 ? 8.541 0.686 -8.552 1.00 91.44 179 GLY A CA 1
ATOM 1351 C C . GLY A 1 179 ? 7.710 1.568 -9.486 1.00 91.44 179 GLY A C 1
ATOM 1352 O O . GLY A 1 179 ? 7.973 1.614 -10.685 1.00 91.44 179 GLY A O 1
ATOM 1353 N N . GLN A 1 180 ? 6.774 2.353 -8.946 1.00 91.06 180 GLN A N 1
ATOM 1354 C CA . GLN A 1 180 ? 6.020 3.330 -9.736 1.00 91.06 180 GLN A CA 1
ATOM 1355 C C . GLN A 1 180 ? 6.933 4.361 -10.397 1.00 91.06 180 GLN A C 1
ATOM 1357 O O . GLN A 1 180 ? 6.706 4.736 -11.543 1.00 91.06 180 GLN A O 1
ATOM 1362 N N . SER A 1 181 ? 7.954 4.834 -9.688 1.00 91.94 181 SER A N 1
ATOM 1363 C CA . SER A 1 181 ? 8.892 5.819 -10.227 1.00 91.94 181 SER A CA 1
ATOM 1364 C C . SER A 1 181 ? 9.686 5.245 -11.400 1.00 91.94 181 SER A C 1
ATOM 1366 O O . SER A 1 181 ? 9.796 5.901 -12.431 1.00 91.94 181 SER A O 1
ATOM 1368 N N . LEU A 1 182 ? 10.151 3.997 -11.287 1.00 90.44 182 LEU A N 1
ATOM 1369 C CA . LEU A 1 182 ? 10.861 3.294 -12.358 1.00 90.44 182 LEU A CA 1
ATOM 1370 C C . LEU A 1 182 ? 9.958 3.036 -13.573 1.00 90.44 182 LEU A C 1
ATOM 1372 O O . LEU A 1 182 ? 10.365 3.312 -14.702 1.00 90.44 182 LEU A O 1
ATOM 1376 N N . GLU A 1 183 ? 8.730 2.547 -13.358 1.00 89.12 183 GLU A N 1
ATOM 1377 C CA . GLU A 1 183 ? 7.772 2.292 -14.444 1.00 89.12 183 GLU A CA 1
ATOM 1378 C C . GLU A 1 183 ? 7.407 3.605 -15.149 1.00 89.12 183 GLU A C 1
ATOM 1380 O O . GLU A 1 183 ? 7.448 3.676 -16.373 1.00 89.12 183 GLU A O 1
ATOM 1385 N N . MET A 1 184 ? 7.142 4.679 -14.400 1.00 88.06 184 MET A N 1
ATOM 1386 C CA . MET A 1 184 ? 6.773 5.978 -14.968 1.00 88.06 184 MET A CA 1
ATOM 1387 C C . MET A 1 184 ? 7.913 6.684 -15.697 1.00 88.06 184 MET A C 1
ATOM 1389 O O . MET A 1 184 ? 7.626 7.432 -16.630 1.00 88.06 184 MET A O 1
ATOM 1393 N N . GLU A 1 185 ? 9.164 6.517 -15.274 1.00 87.81 185 GLU A N 1
ATOM 1394 C CA . GLU A 1 185 ? 10.300 7.196 -15.905 1.00 87.81 185 GLU A CA 1
ATOM 1395 C C . GLU A 1 185 ? 10.824 6.418 -17.116 1.00 87.81 185 GLU A C 1
ATOM 1397 O O . GLU A 1 185 ? 11.090 7.002 -18.164 1.00 87.81 185 GLU A O 1
ATOM 1402 N N . TYR A 1 186 ? 10.892 5.088 -17.012 1.00 85.38 186 TYR A N 1
ATOM 1403 C CA . TYR A 1 186 ? 11.591 4.253 -17.991 1.00 85.38 186 TYR A CA 1
ATOM 1404 C C . TYR A 1 186 ? 10.717 3.214 -18.692 1.00 85.38 186 TYR A C 1
ATOM 1406 O O . TYR A 1 186 ? 11.226 2.472 -19.527 1.00 85.38 186 TYR A O 1
ATOM 1414 N N . GLY A 1 187 ? 9.427 3.102 -18.357 1.00 83.94 187 GLY A N 1
ATOM 1415 C CA . GLY A 1 187 ? 8.548 2.084 -18.946 1.00 83.94 187 GLY A CA 1
ATOM 1416 C C . GLY A 1 187 ? 8.986 0.647 -18.636 1.00 83.94 187 GLY A C 1
ATOM 1417 O O . GLY A 1 187 ? 8.668 -0.277 -19.382 1.00 83.94 187 GLY A O 1
ATOM 1418 N N . CYS A 1 188 ? 9.751 0.444 -17.560 1.00 86.69 188 CYS A N 1
ATOM 1419 C CA . CYS A 1 188 ? 10.306 -0.860 -17.217 1.00 86.69 188 CYS A CA 1
ATOM 1420 C C . CYS A 1 188 ? 9.228 -1.850 -16.762 1.00 86.69 188 CYS A C 1
ATOM 1422 O O . CYS A 1 188 ? 8.176 -1.471 -16.239 1.00 86.69 188 CYS A O 1
ATOM 1424 N N . LYS A 1 189 ? 9.524 -3.147 -16.869 1.00 87.38 189 LYS A N 1
ATOM 1425 C CA . LYS A 1 189 ? 8.643 -4.196 -16.348 1.00 87.38 189 LYS A CA 1
ATOM 1426 C C . LYS A 1 189 ? 9.013 -4.518 -14.911 1.00 87.38 189 LYS A C 1
ATOM 1428 O O . LYS A 1 189 ? 10.071 -5.073 -14.640 1.00 87.38 189 LYS A O 1
ATOM 1433 N N . LEU A 1 190 ? 8.111 -4.181 -13.998 1.00 88.00 190 LEU A N 1
ATOM 1434 C CA . LEU A 1 190 ? 8.262 -4.431 -12.568 1.00 88.00 190 LEU A CA 1
ATOM 1435 C C . LEU A 1 190 ? 8.219 -5.929 -12.243 1.00 88.00 190 LEU A C 1
ATOM 1437 O O . LEU A 1 190 ? 7.272 -6.618 -12.632 1.00 88.00 190 LEU A O 1
ATOM 1441 N N . CYS A 1 191 ? 9.194 -6.405 -11.472 1.00 86.12 191 CYS A N 1
ATOM 1442 C CA . CYS A 1 191 ? 9.332 -7.798 -11.056 1.00 86.12 191 CYS A CA 1
ATOM 1443 C C . CYS A 1 191 ? 8.964 -7.950 -9.567 1.00 86.12 191 CYS A C 1
ATOM 1445 O O . CYS A 1 191 ? 7.778 -7.856 -9.209 1.00 86.12 191 CYS A O 1
ATOM 1447 N N . ILE A 1 192 ? 9.959 -8.181 -8.705 1.00 80.06 192 ILE A N 1
ATOM 1448 C CA . ILE A 1 192 ? 9.819 -8.423 -7.264 1.00 80.06 192 ILE A CA 1
ATOM 1449 C C . ILE A 1 192 ? 10.341 -7.197 -6.507 1.00 80.06 192 ILE A C 1
ATOM 1451 O O . ILE A 1 192 ? 11.388 -6.664 -6.841 1.00 80.06 192 ILE A O 1
ATOM 1455 N N . GLY A 1 193 ? 9.620 -6.748 -5.481 1.00 71.56 193 GLY A N 1
ATOM 1456 C CA . GLY A 1 193 ? 10.067 -5.659 -4.607 1.00 71.56 193 GLY A CA 1
ATOM 1457 C C . GLY A 1 193 ? 9.806 -5.998 -3.148 1.00 71.56 193 GLY A C 1
ATOM 1458 O O . GLY A 1 193 ? 8.820 -5.520 -2.580 1.00 71.56 193 GLY A O 1
ATOM 1459 N N . PRO A 1 194 ? 10.586 -6.909 -2.549 1.00 69.00 194 PRO A N 1
ATOM 1460 C CA . PRO A 1 194 ? 10.411 -7.252 -1.156 1.00 69.00 194 PRO A CA 1
ATOM 1461 C C . PRO A 1 194 ? 11.091 -6.194 -0.275 1.00 69.00 194 PRO A C 1
ATOM 1463 O O . PRO A 1 194 ? 12.118 -5.609 -0.623 1.00 69.00 194 PRO A O 1
ATOM 1466 N N . CYS A 1 195 ? 10.524 -5.958 0.904 1.00 66.75 195 CYS A N 1
ATOM 1467 C CA . CYS A 1 195 ? 11.248 -5.263 1.960 1.00 66.75 195 CYS A CA 1
ATOM 1468 C C . CYS A 1 195 ? 12.376 -6.176 2.462 1.00 66.75 195 CYS A C 1
ATOM 1470 O O . CYS A 1 195 ? 12.194 -7.396 2.561 1.00 66.75 195 CYS A O 1
ATOM 1472 N N . THR A 1 196 ? 13.553 -5.619 2.757 1.00 60.44 196 THR A N 1
ATOM 1473 C CA . THR A 1 196 ? 14.640 -6.439 3.294 1.00 60.44 196 THR A CA 1
ATOM 1474 C C . THR A 1 196 ? 14.236 -6.879 4.700 1.00 60.44 196 THR A C 1
ATOM 1476 O O . THR A 1 196 ? 13.940 -6.071 5.578 1.00 60.44 196 THR A O 1
ATOM 1479 N N . THR A 1 197 ? 14.159 -8.192 4.923 1.00 53.34 197 THR A N 1
ATOM 1480 C CA . THR A 1 197 ? 13.542 -8.801 6.121 1.00 53.34 197 THR A CA 1
ATOM 1481 C C . THR A 1 197 ? 14.392 -8.643 7.396 1.00 53.34 197 THR A C 1
ATOM 1483 O O . THR A 1 197 ? 14.304 -9.449 8.317 1.00 53.34 197 THR A O 1
ATOM 1486 N N . ARG A 1 198 ? 15.286 -7.647 7.448 1.00 58.72 198 ARG A N 1
ATOM 1487 C CA . ARG A 1 198 ? 16.265 -7.439 8.530 1.00 58.72 198 ARG A CA 1
ATOM 1488 C C . ARG A 1 198 ? 16.475 -5.968 8.907 1.00 58.72 198 ARG A C 1
ATOM 1490 O O . ARG A 1 198 ? 17.442 -5.652 9.584 1.00 58.72 198 ARG A O 1
ATOM 1497 N N . GLY A 1 199 ? 15.558 -5.078 8.518 1.00 60.06 199 GLY A N 1
ATOM 1498 C CA . GLY A 1 199 ? 15.596 -3.668 8.928 1.00 60.06 199 GLY A CA 1
ATOM 1499 C C . GLY A 1 199 ? 16.542 -2.779 8.115 1.00 60.06 199 GLY A C 1
ATOM 1500 O O . GLY A 1 199 ? 16.805 -1.653 8.522 1.00 60.06 199 GLY A O 1
ATOM 1501 N N . GLU A 1 200 ? 17.008 -3.245 6.957 1.00 72.00 200 GLU A N 1
ATOM 1502 C CA . GLU A 1 200 ? 18.004 -2.566 6.116 1.00 72.00 200 GLU A CA 1
ATOM 1503 C C . GLU A 1 200 ? 17.371 -2.067 4.803 1.00 72.00 200 GLU A C 1
ATOM 1505 O O . GLU A 1 200 ? 17.841 -2.359 3.704 1.00 72.00 200 GLU A O 1
ATOM 1510 N N . GLY A 1 201 ? 16.233 -1.375 4.898 1.00 83.12 201 GLY A N 1
ATOM 1511 C CA . GLY A 1 201 ? 15.581 -0.729 3.756 1.00 83.12 201 GLY A CA 1
ATOM 1512 C C . GLY A 1 201 ? 14.767 -1.649 2.833 1.00 83.12 201 GLY A C 1
ATOM 1513 O O . GLY A 1 201 ? 14.029 -2.536 3.264 1.00 83.12 201 GLY A O 1
ATOM 1514 N N . PHE A 1 202 ? 14.820 -1.368 1.532 1.00 89.94 202 PHE A N 1
ATOM 1515 C CA . PHE A 1 202 ? 13.995 -2.011 0.510 1.00 89.94 202 PHE A CA 1
ATOM 1516 C C . PHE A 1 202 ? 14.708 -2.019 -0.842 1.00 89.94 202 PHE A C 1
ATOM 1518 O O . PHE A 1 202 ? 15.599 -1.208 -1.085 1.00 89.94 202 PHE A O 1
ATOM 1525 N N . TYR A 1 203 ? 14.279 -2.910 -1.734 1.00 88.94 203 TYR A N 1
ATOM 1526 C CA . TYR A 1 203 ? 14.687 -2.895 -3.135 1.00 88.94 203 TYR A CA 1
ATOM 1527 C C . TYR A 1 203 ? 13.495 -3.170 -4.050 1.00 88.94 203 TYR A C 1
ATOM 1529 O O . TYR A 1 203 ? 12.429 -3.605 -3.603 1.00 88.94 203 TYR A O 1
ATOM 1537 N N . TYR A 1 204 ? 13.678 -2.893 -5.338 1.00 88.12 204 TYR A N 1
ATOM 1538 C CA . TYR A 1 204 ? 12.713 -3.241 -6.368 1.00 88.12 204 TYR A CA 1
ATOM 1539 C C . TYR A 1 204 ? 13.437 -3.681 -7.637 1.00 88.12 204 TYR A C 1
ATOM 1541 O O . TYR A 1 204 ? 14.210 -2.917 -8.209 1.00 88.12 204 TYR A O 1
ATOM 1549 N N . ASP A 1 205 ? 13.146 -4.895 -8.089 1.00 88.31 205 ASP A N 1
ATOM 1550 C CA . ASP A 1 205 ? 13.664 -5.443 -9.333 1.00 88.31 205 ASP A CA 1
ATOM 1551 C C . ASP A 1 205 ? 12.806 -4.973 -10.507 1.00 88.31 205 ASP A C 1
ATOM 1553 O O . ASP A 1 205 ? 11.578 -5.139 -10.526 1.00 88.31 205 ASP A O 1
ATOM 1557 N N . ALA A 1 206 ? 13.463 -4.420 -11.519 1.00 88.25 206 ALA A N 1
ATOM 1558 C CA . ALA A 1 206 ? 12.837 -3.962 -12.746 1.00 88.25 206 ALA A CA 1
ATOM 1559 C C . ALA A 1 206 ? 13.622 -4.468 -13.956 1.00 88.25 206 ALA A C 1
ATOM 1561 O O . ALA A 1 206 ? 14.851 -4.425 -13.984 1.00 88.25 206 ALA A O 1
ATOM 1562 N N . PHE A 1 207 ? 12.898 -4.953 -14.960 1.00 87.81 207 PHE A N 1
ATOM 1563 C CA . PHE A 1 207 ? 13.468 -5.372 -16.231 1.00 87.81 207 PHE A CA 1
ATOM 1564 C C . PHE A 1 207 ? 13.380 -4.245 -17.260 1.00 87.81 207 PHE A C 1
ATOM 1566 O O . PHE A 1 207 ? 12.298 -3.710 -17.531 1.00 87.81 207 PHE A O 1
ATOM 1573 N N . TYR A 1 208 ? 14.524 -3.954 -17.867 1.00 84.19 208 TYR A N 1
ATOM 1574 C CA . TYR A 1 208 ? 14.715 -2.997 -18.949 1.00 84.19 208 TYR A CA 1
ATOM 1575 C C . TYR A 1 208 ? 15.149 -3.778 -20.193 1.00 84.19 208 TYR A C 1
ATOM 1577 O O . TYR A 1 208 ? 15.952 -4.698 -20.064 1.00 84.19 208 TYR A O 1
ATOM 1585 N N . SER A 1 209 ? 14.615 -3.462 -21.379 1.00 78.88 209 SER A N 1
ATOM 1586 C CA . SER A 1 209 ? 15.022 -4.170 -22.603 1.00 78.88 209 SER A CA 1
ATOM 1587 C C . SER A 1 209 ? 16.454 -3.810 -22.998 1.00 78.88 209 SER A C 1
ATOM 1589 O O . SER A 1 209 ? 17.335 -4.660 -22.948 1.00 78.88 209 SER A O 1
ATOM 1591 N N . ASP A 1 210 ? 16.682 -2.539 -23.324 1.00 79.75 210 ASP A N 1
ATOM 1592 C CA . ASP A 1 210 ? 17.935 -2.054 -23.921 1.00 79.75 210 ASP A CA 1
ATOM 1593 C C . ASP A 1 210 ? 18.589 -0.941 -23.085 1.00 79.75 210 ASP A C 1
ATOM 1595 O O . ASP A 1 210 ? 19.591 -0.353 -23.489 1.00 79.75 210 ASP A O 1
ATOM 1599 N N . LEU A 1 211 ? 18.008 -0.623 -21.922 1.00 79.69 211 LEU A N 1
ATOM 1600 C CA . LEU A 1 211 ? 18.475 0.437 -21.034 1.00 79.69 211 LEU A CA 1
ATOM 1601 C C . LEU A 1 211 ? 19.277 -0.144 -19.867 1.00 79.69 211 LEU A C 1
ATOM 1603 O O . LEU A 1 211 ? 18.804 -1.026 -19.153 1.00 79.69 211 LEU A O 1
ATOM 1607 N N . THR A 1 212 ? 20.448 0.438 -19.622 1.00 82.88 212 THR A N 1
ATOM 1608 C CA . THR A 1 212 ? 21.250 0.199 -18.419 1.00 82.88 212 THR A CA 1
ATOM 1609 C C . THR A 1 212 ? 21.244 1.457 -17.564 1.00 82.88 212 THR A C 1
ATOM 1611 O O . THR A 1 212 ? 21.543 2.546 -18.058 1.00 82.88 212 THR A O 1
ATOM 1614 N N . LEU A 1 213 ? 20.918 1.313 -16.279 1.00 83.25 213 LEU A N 1
ATOM 1615 C CA . LEU A 1 213 ? 20.939 2.433 -15.343 1.00 83.25 213 LEU A CA 1
ATOM 1616 C C . LEU A 1 213 ? 22.379 2.817 -14.981 1.00 83.25 213 LEU A C 1
ATOM 1618 O O . LEU A 1 213 ? 23.265 1.973 -14.866 1.00 83.25 213 LEU A O 1
ATOM 1622 N N . ASN A 1 214 ? 22.589 4.112 -14.781 1.00 85.00 214 ASN A N 1
ATOM 1623 C CA . ASN A 1 214 ? 23.845 4.712 -14.342 1.00 85.00 214 ASN A CA 1
ATOM 1624 C C . ASN A 1 214 ? 23.530 5.815 -13.314 1.00 85.00 214 ASN A C 1
ATOM 1626 O O . ASN A 1 214 ? 22.373 5.993 -12.928 1.00 85.00 214 ASN A O 1
ATOM 1630 N N . GLU A 1 215 ? 24.542 6.556 -12.877 1.00 87.19 215 GLU A N 1
ATOM 1631 C CA . GLU A 1 215 ? 24.390 7.578 -11.836 1.00 87.19 215 GLU A CA 1
ATOM 1632 C C . GLU A 1 215 ? 23.442 8.726 -12.235 1.00 87.19 215 GLU A C 1
ATOM 1634 O O . GLU A 1 215 ? 22.624 9.150 -11.423 1.00 87.19 215 GLU A O 1
ATOM 1639 N N . GLU A 1 216 ? 23.432 9.146 -13.506 1.00 84.19 216 GLU A N 1
ATOM 1640 C CA . GLU A 1 216 ? 22.507 10.182 -14.003 1.00 84.19 216 GLU A CA 1
ATOM 1641 C C . GLU A 1 216 ? 21.038 9.735 -13.911 1.00 84.19 216 GLU A C 1
ATOM 1643 O O . GLU A 1 216 ? 20.139 10.527 -13.618 1.00 84.19 216 GLU A O 1
ATOM 1648 N N . HIS A 1 217 ? 20.781 8.442 -14.121 1.00 88.06 217 HIS A N 1
ATOM 1649 C CA . HIS A 1 217 ? 19.444 7.869 -13.983 1.00 88.06 217 HIS A CA 1
ATOM 1650 C C . HIS A 1 217 ? 18.974 7.834 -12.524 1.00 88.06 217 HIS A C 1
ATOM 1652 O O . HIS A 1 217 ? 17.770 7.907 -12.264 1.00 88.06 217 HIS A O 1
ATOM 1658 N N . PHE A 1 218 ? 19.899 7.730 -11.564 1.00 88.06 218 PHE A N 1
ATOM 1659 C CA . PHE A 1 218 ? 19.567 7.693 -10.142 1.00 88.06 218 PHE A CA 1
ATOM 1660 C C . PHE A 1 218 ? 18.971 9.021 -9.664 1.00 88.06 218 PHE A C 1
ATOM 1662 O O . PHE A 1 218 ? 17.952 9.017 -8.971 1.00 88.06 218 PHE A O 1
ATOM 1669 N N . GLU A 1 219 ? 19.524 10.154 -10.1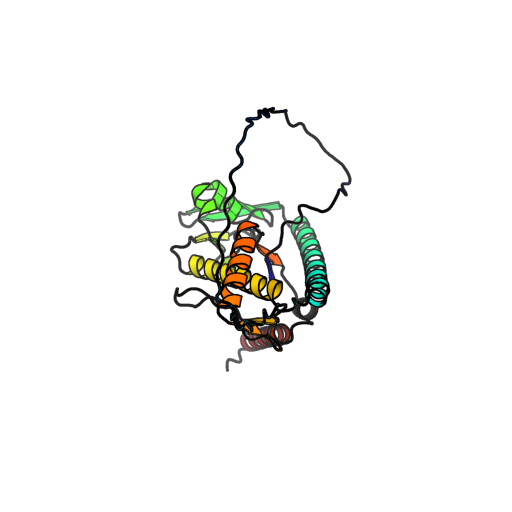06 1.00 89.88 219 GLU A N 1
ATOM 1670 C CA . GLU A 1 219 ? 18.975 11.482 -9.796 1.00 89.88 219 GLU A CA 1
ATOM 1671 C C . GLU A 1 219 ? 17.537 11.645 -10.320 1.00 89.88 219 GLU A C 1
ATOM 1673 O O . GLU A 1 219 ? 16.663 12.166 -9.620 1.00 89.88 219 GLU A O 1
ATOM 1678 N N . GLN A 1 220 ? 17.260 11.138 -11.527 1.00 90.75 220 GLN A N 1
ATOM 1679 C CA . GLN A 1 220 ? 15.919 11.159 -12.124 1.00 90.75 220 GLN A CA 1
ATOM 1680 C C . GLN A 1 220 ? 14.930 10.308 -11.318 1.00 90.75 220 GLN A C 1
ATOM 1682 O O . GLN A 1 220 ? 13.828 10.763 -11.004 1.00 90.75 220 GLN A O 1
ATOM 1687 N N . ILE A 1 221 ? 15.342 9.103 -10.910 1.00 91.50 221 ILE A N 1
ATOM 1688 C CA . ILE A 1 221 ? 14.531 8.207 -10.071 1.00 91.50 221 ILE A CA 1
ATOM 1689 C C . ILE A 1 221 ? 14.223 8.863 -8.728 1.00 91.50 221 ILE A C 1
ATOM 1691 O O . ILE A 1 221 ? 13.076 8.840 -8.283 1.00 91.50 221 ILE A O 1
ATOM 1695 N N . GLN A 1 222 ? 15.226 9.467 -8.088 1.00 92.00 222 GLN A N 1
ATOM 1696 C CA . GLN A 1 222 ? 15.061 10.130 -6.799 1.00 92.00 222 GLN A CA 1
ATOM 1697 C C . GLN A 1 222 ? 14.094 11.314 -6.900 1.00 92.00 222 GLN A C 1
ATOM 1699 O O . GLN A 1 222 ? 13.204 11.452 -6.058 1.00 92.00 222 GLN A O 1
ATOM 1704 N N . SER A 1 223 ? 14.223 12.134 -7.947 1.00 93.00 223 SER A N 1
ATOM 1705 C CA . SER A 1 223 ? 13.305 13.244 -8.218 1.00 93.00 223 SER A CA 1
ATOM 1706 C C . SER A 1 223 ? 11.869 12.751 -8.415 1.00 93.00 223 SER A C 1
ATOM 1708 O O . SER A 1 223 ? 10.930 13.267 -7.800 1.00 93.00 223 SER A O 1
ATOM 1710 N N . GLN A 1 224 ? 11.692 11.691 -9.205 1.00 92.38 224 GLN A N 1
ATOM 1711 C CA . GLN A 1 224 ? 10.384 11.109 -9.479 1.00 92.38 224 GLN A CA 1
ATOM 1712 C C . GLN A 1 224 ? 9.757 10.460 -8.232 1.00 92.38 224 GLN A C 1
ATOM 1714 O O . GLN A 1 224 ? 8.559 10.627 -7.995 1.00 92.38 224 GLN A O 1
ATOM 1719 N N . ALA A 1 225 ? 10.550 9.793 -7.390 1.00 92.75 225 ALA A N 1
ATOM 1720 C CA . ALA A 1 225 ? 10.090 9.227 -6.123 1.00 92.75 225 ALA A CA 1
ATOM 1721 C C . ALA A 1 225 ? 9.693 10.316 -5.116 1.00 92.75 225 ALA A C 1
ATOM 1723 O O . ALA A 1 225 ? 8.637 10.222 -4.488 1.00 92.75 225 ALA A O 1
ATOM 1724 N N . ALA A 1 226 ? 10.487 11.388 -5.005 1.00 93.75 226 ALA A N 1
ATOM 1725 C CA . ALA A 1 226 ? 10.160 12.542 -4.168 1.00 93.75 226 ALA A CA 1
ATOM 1726 C C . ALA A 1 226 ? 8.855 13.211 -4.623 1.00 93.75 226 ALA A C 1
ATOM 1728 O O . ALA A 1 226 ? 7.991 13.533 -3.802 1.00 93.75 226 ALA A O 1
ATOM 1729 N N . LYS A 1 227 ? 8.665 13.346 -5.940 1.00 93.44 227 LYS A N 1
ATOM 1730 C CA . LYS A 1 227 ? 7.414 13.826 -6.526 1.00 93.44 227 LYS A CA 1
ATOM 1731 C C . LYS A 1 227 ? 6.240 12.917 -6.158 1.00 93.44 227 LYS A C 1
ATOM 1733 O O . LYS A 1 227 ? 5.248 13.410 -5.626 1.00 93.44 227 LYS A O 1
ATOM 1738 N N . ALA A 1 228 ? 6.360 11.608 -6.367 1.00 91.56 228 ALA A N 1
ATOM 1739 C CA . ALA A 1 228 ? 5.312 10.641 -6.038 1.00 91.56 228 ALA A CA 1
ATOM 1740 C C . ALA A 1 228 ? 4.926 10.676 -4.545 1.00 91.56 228 ALA A C 1
ATOM 1742 O O . ALA A 1 228 ? 3.741 10.629 -4.214 1.00 91.56 228 ALA A O 1
ATOM 1743 N N . ALA A 1 229 ? 5.901 10.841 -3.646 1.00 91.31 229 ALA A N 1
ATOM 1744 C CA . ALA A 1 229 ? 5.652 11.013 -2.216 1.00 91.31 229 ALA A CA 1
ATOM 1745 C C . ALA A 1 229 ? 4.920 12.333 -1.898 1.00 91.31 229 ALA A C 1
ATOM 1747 O O . ALA A 1 229 ? 3.989 12.350 -1.091 1.00 91.31 229 ALA A O 1
ATOM 1748 N N . SER A 1 230 ? 5.293 13.435 -2.560 1.00 92.94 230 SER A N 1
ATOM 1749 C CA . SER A 1 230 ? 4.666 14.753 -2.360 1.00 92.94 230 SER A CA 1
ATOM 1750 C C . SER A 1 230 ? 3.199 14.811 -2.804 1.00 92.94 230 SER A C 1
ATOM 1752 O O . SER A 1 230 ? 2.418 15.585 -2.254 1.00 92.94 230 SER A O 1
ATOM 1754 N N . GLU A 1 231 ? 2.807 13.952 -3.750 1.00 92.50 231 GLU A N 1
ATOM 1755 C CA . GLU A 1 231 ? 1.440 13.860 -4.273 1.00 92.50 231 GLU A CA 1
ATOM 1756 C C . GLU A 1 231 ? 0.451 13.228 -3.279 1.00 92.50 231 GLU A C 1
ATOM 1758 O O . GLU A 1 231 ? -0.756 13.305 -3.503 1.00 92.50 231 GLU A O 1
ATOM 1763 N N . LYS A 1 232 ? 0.934 12.624 -2.179 1.00 90.19 232 LYS A N 1
ATOM 1764 C CA . LYS A 1 232 ? 0.105 12.016 -1.117 1.00 90.19 232 LYS A CA 1
ATOM 1765 C C . LYS A 1 232 ? -0.964 11.062 -1.666 1.00 90.19 232 LYS A C 1
ATOM 1767 O O . LYS A 1 232 ? -2.113 11.064 -1.224 1.00 90.19 232 LYS A O 1
ATOM 1772 N N . GLN A 1 233 ? -0.574 10.261 -2.651 1.00 90.38 233 GLN A N 1
ATOM 1773 C CA . GLN A 1 233 ? -1.447 9.278 -3.278 1.00 90.38 233 GLN A CA 1
ATOM 1774 C C . GLN A 1 233 ? -1.931 8.253 -2.235 1.00 90.38 233 GLN A C 1
ATOM 1776 O O . GLN A 1 233 ? -1.103 7.710 -1.497 1.00 90.38 233 GLN A O 1
ATOM 1781 N N . PRO A 1 234 ? -3.241 7.963 -2.130 1.00 90.19 234 PRO A N 1
ATOM 1782 C CA . PRO A 1 234 ? -3.709 6.874 -1.285 1.00 90.19 234 PRO A CA 1
ATOM 1783 C C . PRO A 1 234 ? -3.209 5.515 -1.787 1.00 90.19 234 PRO A C 1
ATOM 1785 O O . PRO A 1 234 ? -3.150 5.252 -2.991 1.00 90.19 234 PRO A O 1
ATOM 1788 N N . PHE A 1 235 ? -2.916 4.629 -0.834 1.00 90.25 235 PHE A N 1
ATOM 1789 C CA . PHE A 1 235 ? -2.800 3.198 -1.089 1.00 90.25 235 PHE A CA 1
ATOM 1790 C C . PHE A 1 235 ? -4.195 2.578 -1.060 1.00 90.25 235 PHE A C 1
ATOM 1792 O O . PHE A 1 235 ? -4.853 2.527 -0.018 1.00 90.25 235 PHE A O 1
ATOM 1799 N N . GLU A 1 236 ? -4.648 2.104 -2.212 1.00 91.25 236 GLU A N 1
ATOM 1800 C CA . GLU A 1 236 ? -5.958 1.494 -2.384 1.00 91.25 236 GLU A CA 1
ATOM 1801 C C . GLU A 1 236 ? -5.828 -0.010 -2.599 1.00 91.25 236 GLU A C 1
ATOM 1803 O O . GLU A 1 236 ? -4.958 -0.476 -3.333 1.00 91.25 236 GLU A O 1
ATOM 1808 N N . ARG A 1 237 ? -6.725 -0.778 -1.984 1.00 89.69 237 ARG A N 1
ATOM 1809 C CA . ARG A 1 237 ? -6.715 -2.242 -2.013 1.00 89.69 237 ARG A CA 1
ATOM 1810 C C . ARG A 1 237 ? -7.925 -2.793 -2.752 1.00 89.69 237 ARG A C 1
ATOM 1812 O O . ARG A 1 237 ? -9.057 -2.421 -2.445 1.00 89.69 237 ARG A O 1
ATOM 1819 N N . ILE A 1 238 ? -7.682 -3.798 -3.592 1.00 93.12 238 ILE A N 1
ATOM 1820 C CA . ILE A 1 238 ? -8.721 -4.697 -4.107 1.00 93.12 238 ILE A CA 1
ATOM 1821 C C . ILE A 1 238 ? -8.359 -6.166 -3.894 1.00 93.12 238 ILE A C 1
ATOM 1823 O O . ILE A 1 238 ? -7.192 -6.585 -3.903 1.00 93.12 238 ILE A O 1
ATOM 1827 N N . GLU A 1 239 ? -9.398 -6.972 -3.733 1.00 92.00 239 GLU A N 1
ATOM 1828 C CA . GLU A 1 239 ? -9.285 -8.426 -3.767 1.00 92.00 239 GLU A CA 1
ATOM 1829 C C . GLU A 1 239 ? -9.604 -8.919 -5.173 1.00 92.00 239 GLU A C 1
ATOM 1831 O O . GLU A 1 239 ? -10.530 -8.440 -5.809 1.00 92.00 239 GLU A O 1
ATOM 1836 N N . VAL A 1 240 ? -8.806 -9.830 -5.711 1.00 92.56 240 VAL A N 1
ATOM 1837 C CA . VAL A 1 240 ? -8.958 -10.266 -7.103 1.00 92.56 240 VAL A CA 1
ATOM 1838 C C . VAL A 1 240 ? -8.845 -11.771 -7.175 1.00 92.56 240 VAL A C 1
ATOM 1840 O O . VAL A 1 240 ? -8.064 -12.378 -6.433 1.00 92.56 240 VAL A O 1
ATOM 1843 N N . SER A 1 241 ? -9.617 -12.360 -8.081 1.00 93.50 241 SER A N 1
ATOM 1844 C CA . SER A 1 241 ? -9.408 -13.737 -8.514 1.00 93.50 241 SER A CA 1
ATOM 1845 C C . SER A 1 241 ? -8.089 -13.867 -9.281 1.00 93.50 241 SER A C 1
ATOM 1847 O O . SER A 1 241 ? -7.486 -12.875 -9.704 1.00 93.50 241 SER A O 1
ATOM 1849 N N . ARG A 1 242 ? -7.633 -15.111 -9.469 1.00 90.25 242 ARG A N 1
ATOM 1850 C CA . ARG A 1 242 ? -6.443 -15.393 -10.281 1.00 90.25 242 ARG A CA 1
ATOM 1851 C C . ARG A 1 242 ? -6.606 -14.845 -11.697 1.00 90.25 242 ARG A C 1
ATOM 1853 O O . ARG A 1 242 ? -5.696 -14.188 -12.188 1.00 90.25 242 ARG A O 1
ATOM 1860 N N . ASP A 1 243 ? -7.756 -15.088 -12.313 1.00 93.62 243 ASP A N 1
ATOM 1861 C CA . ASP A 1 243 ? -7.996 -14.740 -13.712 1.00 93.62 243 ASP A CA 1
ATOM 1862 C C . ASP A 1 243 ? -8.026 -13.221 -13.902 1.00 93.62 243 ASP A C 1
ATOM 1864 O O . ASP A 1 243 ? -7.360 -12.707 -14.794 1.00 93.62 243 ASP A O 1
ATOM 1868 N N . GLN A 1 244 ? -8.658 -12.487 -12.979 1.00 93.31 244 GLN A N 1
ATOM 1869 C CA . GLN A 1 244 ? -8.609 -11.018 -12.959 1.00 93.31 244 GLN A CA 1
ATOM 1870 C C . GLN A 1 244 ? -7.182 -10.482 -12.785 1.00 93.31 244 GLN A C 1
ATOM 1872 O O . GLN A 1 244 ? -6.809 -9.491 -13.410 1.00 93.31 244 GLN A O 1
ATOM 1877 N N . ALA A 1 245 ? -6.363 -11.121 -11.941 1.00 92.44 245 ALA A N 1
ATOM 1878 C CA . ALA A 1 245 ? -4.967 -10.725 -11.775 1.00 92.44 245 ALA A CA 1
ATOM 1879 C C . ALA A 1 245 ? -4.149 -10.982 -13.054 1.00 92.44 245 ALA A C 1
ATOM 1881 O O . ALA A 1 245 ? -3.357 -10.132 -13.457 1.00 92.44 245 ALA A O 1
ATOM 1882 N N . LEU A 1 246 ? -4.354 -12.130 -13.707 1.00 93.56 246 LEU A N 1
ATOM 1883 C CA . LEU A 1 246 ? -3.702 -12.469 -14.975 1.00 93.56 246 LEU A CA 1
ATOM 1884 C C . LEU A 1 246 ? -4.127 -11.527 -16.103 1.00 93.56 246 LEU A C 1
ATOM 1886 O O . LEU A 1 246 ? -3.284 -11.108 -16.889 1.00 93.56 246 LEU A O 1
ATOM 1890 N N . GLU A 1 247 ? -5.403 -11.155 -16.159 1.00 94.19 247 GLU A N 1
ATOM 1891 C CA . GLU A 1 247 ? -5.913 -10.170 -17.109 1.00 94.19 247 GLU A CA 1
ATOM 1892 C C . GLU A 1 247 ? -5.283 -8.794 -16.870 1.00 94.19 247 GLU A C 1
ATOM 1894 O O . GLU A 1 247 ? -4.800 -8.161 -17.812 1.00 94.19 247 GLU A O 1
ATOM 1899 N N . MET A 1 248 ? -5.230 -8.348 -15.611 1.00 93.06 248 MET A N 1
ATOM 1900 C CA . MET A 1 248 ? -4.679 -7.045 -15.239 1.00 93.06 248 MET A CA 1
ATOM 1901 C C . MET A 1 248 ? -3.196 -6.911 -15.595 1.00 93.06 248 MET A C 1
ATOM 1903 O O . MET A 1 248 ? -2.781 -5.856 -16.069 1.00 93.06 248 MET A O 1
ATOM 1907 N N . PHE A 1 249 ? -2.408 -7.972 -15.405 1.00 92.62 249 PHE A N 1
ATOM 1908 C CA . PHE A 1 249 ? -0.959 -7.961 -15.634 1.00 92.62 249 PHE A CA 1
ATOM 1909 C C . PHE A 1 249 ? -0.517 -8.729 -16.882 1.00 92.62 249 PHE A C 1
ATOM 1911 O O . PHE A 1 249 ? 0.656 -9.083 -16.993 1.00 92.62 249 PHE A O 1
ATOM 1918 N N . SER A 1 250 ? -1.418 -8.980 -17.835 1.00 91.69 250 SER A N 1
ATOM 1919 C CA . SER A 1 250 ? -1.131 -9.797 -19.025 1.00 91.69 250 SER A CA 1
ATOM 1920 C C . SER A 1 250 ? 0.029 -9.267 -19.884 1.00 91.69 250 SER A C 1
ATOM 1922 O O . SER A 1 250 ? 0.620 -10.007 -20.663 1.00 91.69 250 SER A O 1
ATOM 1924 N N . ASP A 1 251 ? 0.347 -7.978 -19.769 1.00 89.25 251 ASP A N 1
ATOM 1925 C CA . ASP A 1 251 ? 1.434 -7.288 -20.470 1.00 89.25 251 ASP A CA 1
ATOM 1926 C C . ASP A 1 251 ? 2.826 -7.503 -19.823 1.00 89.25 251 ASP A C 1
ATOM 1928 O O . ASP A 1 251 ? 3.872 -7.361 -20.477 1.00 89.25 251 ASP A O 1
ATOM 1932 N N . ASN A 1 252 ? 2.854 -7.921 -18.552 1.00 89.62 252 ASN A N 1
ATOM 1933 C CA . ASN A 1 252 ? 4.065 -8.141 -17.774 1.00 89.62 252 ASN A CA 1
ATOM 1934 C C . ASN A 1 252 ? 4.278 -9.639 -17.494 1.00 89.62 252 ASN A C 1
ATOM 1936 O O . ASN A 1 252 ? 3.741 -10.208 -16.542 1.00 89.62 252 ASN A O 1
ATOM 1940 N N . LYS A 1 253 ? 5.133 -10.264 -18.315 1.00 90.06 253 LYS A N 1
ATOM 1941 C CA . LYS A 1 253 ? 5.477 -11.695 -18.234 1.00 90.06 253 LYS A CA 1
ATOM 1942 C C . LYS A 1 253 ? 5.958 -12.122 -16.839 1.00 90.06 253 LYS A C 1
ATOM 1944 O O . LYS A 1 253 ? 5.558 -13.183 -16.371 1.00 90.06 253 LYS A O 1
ATOM 1949 N N . PHE A 1 254 ? 6.741 -11.282 -16.158 1.00 89.62 254 PHE A N 1
ATOM 1950 C CA . PHE A 1 254 ? 7.257 -11.574 -14.818 1.00 89.62 254 PHE A CA 1
ATOM 1951 C C . PHE A 1 254 ? 6.133 -11.618 -13.778 1.00 89.62 254 PHE A C 1
ATOM 1953 O O . PHE A 1 254 ? 6.061 -12.538 -12.967 1.00 89.62 254 PHE A O 1
ATOM 1960 N N . LYS A 1 255 ? 5.194 -10.663 -13.822 1.00 87.31 255 LYS A N 1
ATOM 1961 C CA . LYS A 1 255 ? 4.020 -10.674 -12.931 1.00 87.31 255 LYS A CA 1
ATOM 1962 C C . LYS A 1 255 ? 3.126 -11.884 -13.195 1.00 87.31 255 LYS A C 1
ATOM 1964 O O . LYS A 1 255 ? 2.656 -12.495 -12.239 1.00 87.31 255 LYS A O 1
ATOM 1969 N N . VAL A 1 256 ? 2.921 -12.256 -14.459 1.00 91.19 256 VAL A N 1
ATOM 1970 C CA . VAL A 1 256 ? 2.154 -13.456 -14.836 1.00 91.19 256 VAL A CA 1
ATOM 1971 C C . VAL A 1 256 ? 2.768 -14.720 -14.228 1.00 91.19 256 VAL A C 1
ATOM 1973 O O . VAL A 1 256 ? 2.051 -15.522 -13.629 1.00 91.19 256 VAL A O 1
ATOM 1976 N N . GLU A 1 257 ? 4.088 -14.882 -14.322 1.00 88.69 257 GLU A N 1
ATOM 1977 C CA . GLU A 1 257 ? 4.809 -16.001 -13.707 1.00 88.69 257 GLU A CA 1
ATOM 1978 C C . GLU A 1 257 ? 4.645 -16.014 -12.180 1.00 88.69 257 GLU A C 1
ATOM 1980 O O . GLU A 1 257 ? 4.211 -17.018 -11.615 1.00 88.69 257 GLU A O 1
ATOM 1985 N N . ILE A 1 258 ? 4.849 -14.868 -11.520 1.00 87.19 258 ILE A N 1
ATOM 1986 C CA . ILE A 1 258 ? 4.673 -14.720 -10.066 1.00 87.19 258 ILE A CA 1
ATOM 1987 C C . ILE A 1 258 ? 3.247 -15.101 -9.626 1.00 87.19 258 ILE A C 1
ATOM 1989 O O . ILE A 1 258 ? 3.065 -15.804 -8.628 1.00 87.19 258 ILE A O 1
ATOM 1993 N N . ILE A 1 259 ? 2.218 -14.666 -10.364 1.00 87.94 259 ILE A N 1
ATOM 1994 C CA . ILE A 1 259 ? 0.809 -14.993 -10.080 1.00 87.94 259 ILE A CA 1
ATOM 1995 C C . ILE A 1 259 ? 0.566 -16.503 -10.205 1.00 87.94 259 ILE A C 1
ATOM 1997 O O . ILE A 1 259 ? -0.131 -17.110 -9.376 1.00 87.94 259 ILE A O 1
ATOM 2001 N N . ASN A 1 260 ? 1.154 -17.128 -11.226 1.00 88.50 260 ASN A N 1
ATOM 2002 C CA . ASN A 1 260 ? 1.031 -18.561 -11.449 1.00 88.50 260 ASN A CA 1
ATOM 2003 C C . ASN A 1 260 ? 1.691 -19.370 -10.326 1.00 88.50 260 ASN A C 1
ATOM 2005 O O . ASN A 1 260 ? 1.069 -20.292 -9.784 1.00 88.50 260 ASN A O 1
ATOM 2009 N N . ASP A 1 261 ? 2.889 -18.973 -9.913 1.00 85.38 261 ASP A N 1
ATOM 2010 C CA . ASP A 1 261 ? 3.653 -19.617 -8.847 1.00 85.38 261 ASP A CA 1
ATOM 2011 C C . ASP A 1 261 ? 2.995 -19.494 -7.480 1.00 85.38 261 ASP A C 1
ATOM 2013 O O . ASP A 1 261 ? 2.901 -20.479 -6.738 1.00 85.38 261 ASP A O 1
ATOM 2017 N N . PHE A 1 262 ? 2.489 -18.306 -7.147 1.00 79.31 262 PHE A N 1
ATOM 2018 C CA . PHE A 1 262 ? 1.785 -18.083 -5.887 1.00 79.31 262 PHE A CA 1
ATOM 2019 C C . PHE A 1 262 ? 0.578 -19.017 -5.759 1.00 79.31 262 PHE A C 1
ATOM 2021 O O . PHE A 1 262 ? 0.361 -19.644 -4.717 1.00 79.31 262 PHE A O 1
ATOM 2028 N N . THR A 1 263 ? -0.173 -19.183 -6.849 1.00 71.19 263 THR A N 1
ATOM 2029 C CA . THR A 1 263 ? -1.339 -20.068 -6.856 1.00 71.19 263 THR A CA 1
ATOM 2030 C C . THR A 1 263 ? -0.942 -21.537 -6.715 1.00 71.19 263 THR A C 1
ATOM 2032 O O . THR A 1 263 ? -1.593 -22.294 -5.992 1.00 71.19 263 THR A O 1
ATOM 2035 N N . ASN A 1 264 ? 0.145 -21.955 -7.362 1.00 68.19 264 ASN A N 1
ATOM 2036 C CA . ASN A 1 264 ? 0.639 -23.327 -7.272 1.00 68.19 264 ASN A CA 1
ATOM 2037 C C . ASN A 1 264 ? 1.127 -23.663 -5.855 1.00 68.19 264 ASN A C 1
ATOM 2039 O O . ASN A 1 264 ? 0.801 -24.729 -5.330 1.00 68.19 264 ASN A O 1
ATOM 2043 N N . LYS A 1 265 ? 1.840 -22.737 -5.199 1.00 65.81 265 LYS A N 1
ATOM 2044 C CA . LYS A 1 265 ? 2.280 -22.884 -3.801 1.00 65.81 265 LYS A CA 1
ATOM 2045 C C . LYS A 1 265 ? 1.098 -22.977 -2.835 1.00 65.81 265 LYS A C 1
ATOM 2047 O O . LYS A 1 265 ? 1.112 -23.841 -1.959 1.00 65.81 265 LYS A O 1
ATOM 2052 N N . LYS A 1 266 ? 0.056 -22.156 -3.018 1.00 64.06 266 LYS A N 1
ATOM 2053 C CA . LYS A 1 266 ? -1.179 -22.232 -2.218 1.00 64.06 266 LYS A CA 1
ATOM 2054 C C . LYS A 1 266 ? -1.843 -23.610 -2.334 1.00 64.06 266 LYS A C 1
ATOM 2056 O O . LYS A 1 266 ? -2.081 -24.252 -1.317 1.00 64.06 266 LYS A O 1
ATOM 2061 N N . ARG A 1 267 ? -2.014 -24.122 -3.560 1.00 58.28 267 ARG A N 1
ATOM 2062 C CA . ARG A 1 267 ? -2.601 -25.455 -3.807 1.00 58.28 267 ARG A CA 1
ATOM 2063 C C . ARG A 1 267 ? -1.779 -26.597 -3.206 1.00 58.28 267 ARG A C 1
ATOM 2065 O O . ARG A 1 267 ? -2.361 -27.572 -2.745 1.00 58.28 267 ARG A O 1
ATOM 2072 N N . LYS A 1 268 ? -0.442 -26.510 -3.219 1.00 54.34 268 LYS A N 1
ATOM 2073 C CA . LYS A 1 268 ? 0.433 -27.518 -2.591 1.00 54.34 268 LYS A CA 1
ATOM 2074 C C . LYS A 1 268 ? 0.291 -27.528 -1.067 1.00 54.34 268 LYS A C 1
ATOM 2076 O O . LYS A 1 268 ? 0.137 -28.600 -0.490 1.00 54.34 268 LYS A O 1
ATOM 2081 N N . ARG A 1 269 ? 0.253 -26.344 -0.441 1.00 55.75 269 ARG A N 1
ATOM 2082 C CA . ARG A 1 269 ? 0.023 -26.192 1.007 1.00 55.75 269 ARG A CA 1
ATOM 2083 C C . ARG A 1 269 ? -1.345 -26.730 1.431 1.00 55.75 269 ARG A C 1
ATOM 2085 O O . ARG A 1 269 ? -1.420 -27.474 2.397 1.00 55.7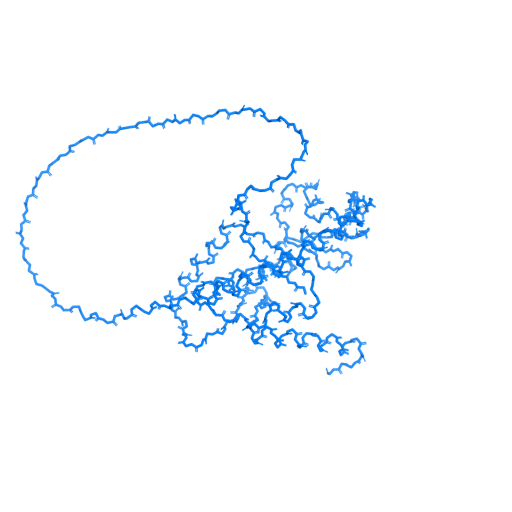5 269 ARG A O 1
ATOM 2092 N N . GLU A 1 270 ? -2.396 -26.428 0.672 1.00 55.34 270 GLU A N 1
ATOM 2093 C CA . GLU A 1 270 ? -3.756 -26.936 0.922 1.00 55.34 270 GLU A CA 1
ATOM 2094 C C . GLU A 1 270 ? -3.882 -28.456 0.720 1.00 55.34 270 GLU A C 1
ATOM 2096 O O . GLU A 1 270 ? -4.758 -29.084 1.303 1.00 55.34 270 GLU A O 1
ATOM 2101 N N . ARG A 1 271 ? -2.996 -29.067 -0.079 1.00 65.38 271 ARG A N 1
ATOM 2102 C CA . ARG A 1 271 ? -2.953 -30.519 -0.328 1.00 65.38 271 ARG A CA 1
AT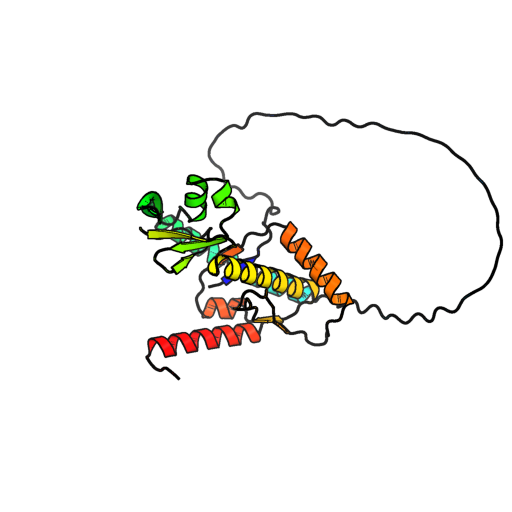OM 2103 C C . ARG A 1 271 ? -1.977 -31.278 0.577 1.00 65.38 271 ARG A C 1
ATOM 2105 O O . ARG A 1 271 ? -1.768 -32.464 0.352 1.00 65.38 271 ARG A O 1
ATOM 2112 N N . GLY A 1 272 ? -1.353 -30.616 1.554 1.00 47.72 272 GLY A N 1
ATOM 2113 C CA . GLY A 1 272 ? -0.405 -31.252 2.477 1.00 47.72 272 GLY A CA 1
ATOM 2114 C C . GLY A 1 272 ? 0.887 -31.769 1.828 1.00 47.72 272 GLY A C 1
ATOM 2115 O O . GLY A 1 272 ? 1.663 -32.450 2.486 1.00 47.72 272 GLY A O 1
ATOM 2116 N N . LEU A 1 273 ? 1.151 -31.440 0.558 1.00 51.31 273 LEU A N 1
ATOM 2117 C CA . LEU A 1 273 ? 2.413 -31.766 -0.105 1.00 51.31 273 LEU A CA 1
ATOM 2118 C C . LEU A 1 273 ? 3.400 -30.627 0.168 1.00 51.31 273 LEU A C 1
ATOM 2120 O O . LEU A 1 273 ? 3.451 -29.645 -0.578 1.00 51.31 273 LEU A O 1
ATOM 2124 N N . GLN A 1 274 ? 4.160 -30.736 1.257 1.00 40.66 274 GLN A N 1
ATOM 2125 C CA . GLN A 1 274 ? 5.374 -29.938 1.416 1.00 40.66 274 GLN A CA 1
ATOM 2126 C C . GLN A 1 274 ? 6.492 -30.569 0.575 1.00 40.66 274 GLN A C 1
ATOM 2128 O O . GLN A 1 274 ? 6.690 -31.780 0.615 1.00 40.66 274 GLN A O 1
ATOM 2133 N N . SER A 1 275 ? 7.149 -29.739 -0.236 1.00 37.78 275 SER A N 1
ATOM 2134 C CA . SER A 1 275 ? 8.434 -30.040 -0.877 1.00 37.78 275 SER A CA 1
ATOM 2135 C C . SER A 1 275 ? 9.569 -29.793 0.097 1.00 37.78 275 SER A C 1
ATOM 2137 O O . SER A 1 275 ? 9.515 -28.691 0.696 1.00 37.78 275 SER A O 1
#

InterPro domains:
  IPR004095 TGS [PF02824] (100-160)
  IPR004095 TGS [PS51880] (98-160)
  IPR012675 Beta-grasp domain superfamily [G3DSA:3.10.20.30] (98-159)
  IPR012676 TGS-like [SSF81271] (100-160)
  IPR018163 Threonyl/alanyl tRNA synthetase, class II-like, putative editing domain superfamily [SSF55186] (162-264)

Sequence (275 aa):
MLYRFSRSVSERRSFVPSSILLQSLSFSSFISAPAMGESGGAGSDASTAKGKTKVAAAAKSKSVKDEAYLQAVIQKRIGLFESIQSAQLAKRQSIGGDPIKVTLPDGTVKEGKKWISSPMDIAKEISSGLAASVLIAQVNGILWDMSRPLEEDCTLKLFKFDSNEGRDTFWHSSAHILGQSLEMEYGCKLCIGPCTTRGEGFYYDAFYSDLTLNEEHFEQIQSQAAKAASEKQPFERIEVSRDQALEMFSDNKFKVEIINDFTNKKRKRERGLQS

Organism: Dioscorea cayennensis subsp. rotundata (NCBI:txid55577)

Radius of gyration: 26.04 Å; chains: 1; bounding box: 71×85×55 Å

Foldseek 3Di:
DDKDQDQPPPDDDDDDDDDDDDDDDDDDDDDDDDDDDDDDDDDDDDDDDDDDDDPDDPPPPQQPQPVVLCVVLVVLLVVLVVVQVVVVLVVLVVVKADWAWEAEPVRDIDIDIASPDFQLNVQVVVHPVSSVFFQWKAWQNRIHGRPGGDHHHTYIDTDGCVDLSNVQSVLQVLQVLLQVLCCRRNVWFWADKGADSPNPGIYTDTHDDPDDDDPVVVVSSVVSSVVSVVSVGDIDDGDDDLVSQCSSCVVHPNSNVVSVVVVVVVVCVVVVNDD

Secondary structure (DSSP, 8-state):
-EEEE-------------------------------------------------------------HHHHHHHHHHHHHHHHHHHHHHHHHHHHH---EEEEE-TTS-EEEEETTT--HHHHHHHH-HHHHHHEEEEEETTEEE-TTSPP-SSEEEEEEETTSHHHHHHHHHHHHHHHHHHHHHHH--EE---PBPTTSS-B---EE-SS----HHHHHHHHHHHHHHHHTT--EEEE---HHHHHHHTTT-HHHHHHHHHHHHHHHHHHTT---

pLDDT: mean 75.37, std 25.75, range [22.2, 97.56]